Protein AF-A0A351TS78-F1 (afdb_monomer_lite)

Structure (mmCIF, N/CA/C/O backbone):
data_AF-A0A351TS78-F1
#
_entry.id   AF-A0A351TS78-F1
#
loop_
_atom_site.group_PDB
_atom_site.id
_atom_site.type_symbol
_atom_site.label_atom_id
_atom_site.label_alt_id
_atom_site.label_comp_id
_atom_site.label_asym_id
_atom_site.label_entity_id
_atom_site.label_seq_id
_atom_site.pdbx_PDB_ins_code
_atom_site.Cartn_x
_atom_site.Cartn_y
_atom_site.Cartn_z
_atom_site.occupancy
_atom_site.B_iso_or_equiv
_atom_site.auth_seq_id
_atom_site.auth_comp_id
_atom_site.auth_asym_id
_atom_site.auth_atom_id
_atom_site.pdbx_PDB_model_num
ATOM 1 N N . MET A 1 1 ? -9.112 -59.721 106.388 1.00 37.41 1 MET A N 1
ATOM 2 C CA . MET A 1 1 ? -8.120 -59.596 105.298 1.00 37.41 1 MET A CA 1
ATOM 3 C C . MET A 1 1 ? -8.860 -59.337 103.997 1.00 37.41 1 MET A C 1
ATOM 5 O O . MET A 1 1 ? -9.797 -60.065 103.726 1.00 37.41 1 MET A O 1
ATOM 9 N N . HIS A 1 2 ? -8.414 -58.298 103.280 1.00 40.75 2 HIS A N 1
ATOM 10 C CA . HIS A 1 2 ? -8.479 -58.042 101.829 1.00 40.75 2 HIS A CA 1
ATOM 11 C C . HIS A 1 2 ? -9.833 -58.072 101.090 1.00 40.75 2 HIS A C 1
ATOM 13 O O . HIS A 1 2 ? -10.540 -59.063 101.098 1.00 40.75 2 HIS A O 1
ATOM 19 N N . SER A 1 3 ? -10.266 -56.927 100.536 1.00 39.34 3 SER A N 1
ATOM 20 C CA . SER A 1 3 ? -9.845 -56.337 99.234 1.00 39.34 3 SER A CA 1
ATOM 21 C C . SER A 1 3 ? -10.670 -56.961 98.103 1.00 39.34 3 SER A C 1
ATOM 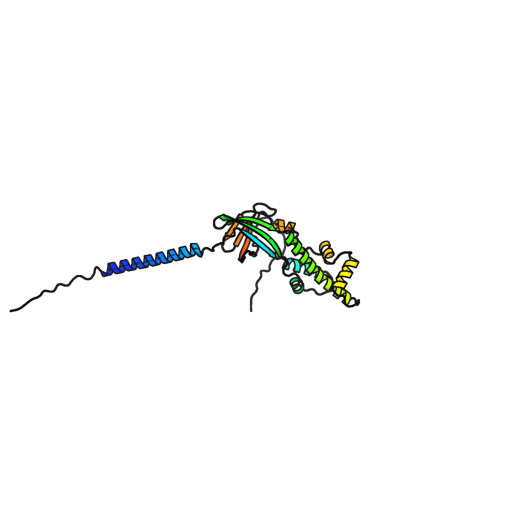23 O O . SER A 1 3 ? -10.715 -58.173 98.006 1.00 39.34 3 SER A O 1
ATOM 25 N N . GLY A 1 4 ? -11.342 -56.260 97.199 1.00 44.44 4 GLY A N 1
ATOM 26 C CA . GLY A 1 4 ? -11.366 -54.854 96.837 1.00 44.44 4 GLY A CA 1
ATOM 27 C C . GLY A 1 4 ? -11.783 -54.754 95.360 1.00 44.44 4 GLY A C 1
ATOM 28 O O . GLY A 1 4 ? -11.605 -55.704 94.606 1.00 44.44 4 GLY A O 1
ATOM 29 N N . LYS A 1 5 ? -12.231 -53.552 94.978 1.00 45.06 5 LYS A N 1
ATOM 30 C CA . LYS A 1 5 ? -12.247 -52.964 93.623 1.00 45.06 5 LYS A CA 1
ATOM 31 C C . LYS A 1 5 ? -13.356 -53.391 92.653 1.00 45.06 5 LYS A C 1
ATOM 33 O O . LYS A 1 5 ? -13.460 -54.529 92.217 1.00 45.06 5 LYS A O 1
ATOM 38 N N . GLY A 1 6 ? -14.134 -52.378 92.270 1.00 47.97 6 GLY A N 1
ATOM 39 C CA . GLY A 1 6 ? -15.016 -52.401 91.114 1.00 47.97 6 GLY A CA 1
ATOM 40 C C . GLY A 1 6 ? -14.282 -52.196 89.790 1.00 47.97 6 GLY A C 1
ATOM 41 O O . GLY A 1 6 ? -13.067 -52.004 89.740 1.00 47.97 6 GLY A O 1
ATOM 42 N N . CYS A 1 7 ? -15.072 -52.189 88.723 1.00 36.09 7 CYS A N 1
ATOM 43 C CA . CYS A 1 7 ? -14.675 -51.762 87.392 1.00 36.09 7 CYS A CA 1
ATOM 44 C C . CYS A 1 7 ? -15.882 -51.083 86.721 1.00 36.09 7 CYS A C 1
ATOM 46 O O . CYS A 1 7 ? -16.952 -51.693 86.673 1.00 36.09 7 CYS A O 1
ATOM 48 N N . PRO A 1 8 ? -15.747 -49.845 86.217 1.00 51.28 8 PRO A N 1
ATOM 49 C CA . PRO A 1 8 ? -16.698 -49.241 85.297 1.00 51.28 8 PRO A CA 1
ATOM 50 C C . PRO A 1 8 ? -16.047 -49.072 83.920 1.00 51.28 8 PRO A C 1
ATOM 52 O O . PRO A 1 8 ? -15.030 -48.396 83.822 1.00 51.28 8 PRO A O 1
ATOM 55 N N . ILE A 1 9 ? -16.639 -49.593 82.844 1.00 45.44 9 ILE A N 1
ATOM 56 C CA . ILE A 1 9 ? -16.383 -49.073 81.490 1.00 45.44 9 ILE A CA 1
ATOM 57 C C . ILE A 1 9 ? -17.661 -49.202 80.661 1.00 45.44 9 ILE A C 1
ATOM 59 O O . ILE A 1 9 ? -18.051 -50.309 80.310 1.00 45.44 9 ILE A O 1
ATOM 63 N N . LEU A 1 10 ? -18.264 -48.070 80.286 1.00 44.38 10 LEU A N 1
ATOM 64 C CA . LEU A 1 10 ? -18.932 -47.918 78.990 1.00 44.38 10 LEU A CA 1
ATOM 65 C C . LEU A 1 10 ? -19.045 -46.425 78.643 1.00 44.38 10 LEU A C 1
ATOM 67 O O . LEU A 1 10 ? -19.705 -45.669 79.352 1.00 44.38 10 LEU A O 1
ATOM 71 N N . GLY A 1 11 ? -18.402 -45.989 77.556 1.00 45.53 11 GLY A N 1
ATOM 72 C CA . GLY A 1 11 ? -18.524 -44.608 77.081 1.00 45.53 11 GLY A CA 1
ATOM 73 C C . GLY A 1 11 ? -17.496 -44.196 76.027 1.00 45.53 11 GLY A C 1
ATOM 74 O O . GLY A 1 11 ? -16.645 -43.361 76.305 1.00 45.53 11 GLY A O 1
ATOM 75 N N . ALA A 1 12 ? -17.571 -44.747 74.810 1.00 45.69 12 ALA A N 1
ATOM 76 C CA . ALA A 1 12 ? -16.770 -44.282 73.670 1.00 45.69 12 ALA A CA 1
ATOM 77 C C . ALA A 1 12 ? -17.480 -44.578 72.331 1.00 45.69 12 ALA A C 1
ATOM 79 O O . ALA A 1 12 ? -17.145 -45.532 71.642 1.00 45.69 12 ALA A O 1
ATOM 80 N N . GLY A 1 13 ? -18.494 -43.782 71.968 1.00 42.41 13 GLY A N 1
ATOM 81 C CA . GLY A 1 13 ? -19.216 -43.943 70.689 1.00 42.41 13 GLY A CA 1
ATOM 82 C C . GLY A 1 13 ? -19.691 -42.638 70.036 1.00 42.41 13 GLY A C 1
ATOM 83 O O . GLY A 1 13 ? -19.646 -42.503 68.819 1.00 42.41 13 GLY A O 1
ATOM 84 N N . GLY A 1 14 ? -20.061 -41.616 70.818 1.00 44.00 14 GLY A N 1
ATOM 85 C CA . GLY A 1 14 ? -20.614 -40.360 70.278 1.00 44.00 14 GLY A CA 1
ATOM 86 C C . GLY A 1 14 ? -19.594 -39.346 69.735 1.00 44.00 14 GLY A C 1
ATOM 87 O O . GLY A 1 14 ? -19.961 -38.419 69.017 1.00 44.00 14 GLY A O 1
ATOM 88 N N . HIS A 1 15 ? -18.305 -39.499 70.052 1.00 48.47 15 HIS A N 1
ATOM 89 C CA . HIS A 1 15 ? -17.278 -38.506 69.705 1.00 48.47 15 HIS A CA 1
ATOM 90 C C . HIS A 1 15 ? -16.730 -38.666 68.270 1.00 48.47 15 HIS A C 1
ATOM 92 O O . HIS A 1 15 ? -16.212 -37.709 67.696 1.00 48.47 15 HIS A O 1
ATOM 98 N N . PHE A 1 16 ? -16.866 -39.855 67.666 1.00 49.84 16 PHE A N 1
ATOM 99 C CA . PHE A 1 16 ? -16.273 -40.177 66.362 1.00 49.84 16 PHE A CA 1
ATOM 100 C C . PHE A 1 16 ? -17.134 -39.679 65.185 1.00 49.84 16 PHE A C 1
ATOM 102 O O . PHE A 1 16 ? -16.628 -38.960 64.330 1.00 49.84 16 PHE A O 1
ATOM 109 N N . MET A 1 17 ? -18.453 -39.927 65.194 1.00 55.38 17 MET A N 1
ATOM 110 C CA . MET A 1 17 ? -19.377 -39.467 64.135 1.00 55.38 17 MET A CA 1
ATOM 111 C C . MET A 1 17 ? -19.419 -37.940 63.986 1.00 55.38 17 MET A C 1
ATOM 113 O O . MET A 1 17 ? -19.416 -37.426 62.870 1.00 55.38 17 MET A O 1
ATOM 117 N N . ARG A 1 18 ? -19.408 -37.192 65.097 1.00 54.62 18 ARG A N 1
ATOM 118 C CA . ARG A 1 18 ? -19.418 -35.719 65.070 1.00 54.62 18 ARG A CA 1
ATOM 119 C C . ARG A 1 18 ? -18.122 -35.143 64.487 1.00 54.62 18 ARG A C 1
ATOM 121 O O . ARG A 1 18 ? -18.160 -34.086 63.864 1.00 54.62 18 ARG A O 1
ATOM 128 N N . LYS A 1 19 ? -16.992 -35.839 64.667 1.00 61.50 19 LYS A N 1
ATOM 129 C CA . LYS A 1 19 ? -15.708 -35.498 64.038 1.00 61.50 19 LYS A CA 1
ATOM 130 C C . LYS A 1 19 ? -15.763 -35.743 62.533 1.00 61.50 19 LYS A C 1
ATOM 132 O O . LYS A 1 19 ? -15.457 -34.825 61.786 1.00 61.50 19 LYS A O 1
ATOM 137 N N . THR A 1 20 ? -16.232 -36.915 62.103 1.00 72.12 20 THR A N 1
ATOM 138 C CA . THR A 1 20 ? -16.312 -37.272 60.679 1.00 72.12 20 THR A CA 1
ATOM 139 C C . THR A 1 20 ? -17.231 -36.332 59.905 1.00 72.12 20 THR A C 1
ATOM 141 O O . THR A 1 20 ? -16.810 -35.779 58.897 1.00 72.12 20 THR A O 1
ATOM 144 N N . VAL A 1 21 ? -18.438 -36.055 60.417 1.00 76.94 21 VAL A N 1
ATOM 145 C CA . VAL A 1 21 ? -19.383 -35.116 59.780 1.00 76.94 21 VAL A CA 1
ATOM 146 C C . VAL A 1 21 ? -18.778 -33.716 59.666 1.00 76.94 21 VAL A C 1
ATOM 148 O O . VAL A 1 21 ? -18.878 -33.076 58.622 1.00 76.94 21 VAL A O 1
ATOM 151 N N . ARG A 1 22 ? -18.095 -33.243 60.715 1.00 75.00 22 ARG A N 1
ATOM 152 C CA . ARG A 1 22 ? -17.456 -31.923 60.709 1.00 75.00 22 ARG A CA 1
ATOM 153 C C . ARG A 1 22 ? -16.309 -31.858 59.698 1.00 75.00 22 ARG A C 1
ATOM 155 O O . ARG A 1 22 ? -16.201 -30.867 58.987 1.00 75.00 22 ARG A O 1
ATOM 162 N N . THR A 1 23 ? -15.501 -32.911 59.589 1.00 80.50 23 THR A N 1
ATOM 163 C CA . THR A 1 23 ? -14.435 -33.022 58.584 1.00 80.50 23 THR A CA 1
ATOM 164 C C . THR A 1 23 ? -14.997 -33.032 57.163 1.00 80.50 23 THR A C 1
ATOM 166 O O . THR A 1 23 ? -14.493 -32.303 56.316 1.00 80.50 23 THR A O 1
ATOM 169 N N . THR A 1 24 ? -16.075 -33.776 56.904 1.00 84.31 24 THR A N 1
ATOM 170 C CA . THR A 1 24 ? -16.740 -33.790 55.592 1.00 84.31 24 THR A CA 1
ATOM 171 C C . THR A 1 24 ? -17.280 -32.410 55.209 1.00 84.31 24 THR A C 1
ATOM 173 O O . THR A 1 24 ? -17.085 -31.976 54.078 1.00 84.31 24 THR A O 1
ATOM 176 N N . ILE A 1 25 ? -17.891 -31.684 56.153 1.00 86.56 25 ILE A N 1
ATOM 177 C CA . ILE A 1 25 ? -18.366 -30.308 55.928 1.00 86.56 25 ILE A CA 1
ATOM 178 C C . ILE A 1 25 ? -17.198 -29.370 55.598 1.00 86.56 25 ILE A C 1
ATOM 180 O O . ILE A 1 25 ? -17.297 -28.584 54.660 1.00 86.56 25 ILE A O 1
ATOM 184 N N . PHE A 1 26 ? -16.078 -29.468 56.322 1.00 83.44 26 PHE A N 1
ATOM 185 C CA . PHE A 1 26 ? -14.891 -28.656 56.038 1.00 83.44 26 PHE A CA 1
ATOM 186 C C . PHE A 1 26 ? -14.297 -28.942 54.654 1.00 83.44 26 PHE A C 1
ATOM 188 O O . PHE A 1 26 ? -13.906 -28.003 53.969 1.00 83.44 26 PHE A O 1
ATOM 195 N N . ILE A 1 27 ? -14.270 -30.205 54.222 1.00 88.06 27 ILE A N 1
ATOM 196 C CA . ILE A 1 27 ? -13.789 -30.591 52.887 1.00 88.06 27 ILE A CA 1
ATOM 197 C C . ILE A 1 27 ? -14.705 -30.030 51.792 1.00 88.06 27 ILE A C 1
ATOM 199 O O . ILE A 1 27 ? -14.214 -29.455 50.825 1.00 88.06 27 ILE A O 1
ATOM 203 N N . LEU A 1 28 ? -16.028 -30.142 51.956 1.00 89.00 28 LEU A N 1
ATOM 204 C CA . LEU A 1 28 ? -17.001 -29.582 51.011 1.00 89.00 28 LEU A CA 1
ATOM 205 C C . LEU A 1 28 ? -16.913 -28.052 50.933 1.00 89.00 28 LEU A C 1
ATOM 207 O O . LEU A 1 28 ? -16.970 -27.494 49.839 1.00 89.00 28 LEU A O 1
ATOM 211 N N . LEU A 1 29 ? -16.721 -27.370 52.066 1.00 90.56 29 LEU A N 1
ATOM 212 C CA . LEU A 1 29 ? -16.483 -25.923 52.101 1.00 90.56 29 LEU A CA 1
ATOM 213 C C . LEU A 1 29 ? -15.193 -25.544 51.370 1.00 90.56 29 LEU A C 1
ATOM 215 O O . LEU A 1 29 ? -15.193 -24.594 50.600 1.00 90.56 29 LEU A O 1
ATOM 219 N N . PHE A 1 30 ? -14.110 -26.301 51.554 1.00 89.44 30 PHE A N 1
ATOM 220 C CA . PHE A 1 30 ? -12.850 -26.041 50.853 1.00 89.44 30 PHE A CA 1
ATOM 221 C C . PHE A 1 30 ? -12.955 -26.282 49.345 1.00 89.44 30 PHE A C 1
ATOM 223 O O . PHE A 1 30 ? -12.416 -25.505 48.566 1.00 89.44 30 PHE A O 1
ATOM 230 N N . LEU A 1 31 ? -13.668 -27.332 48.928 1.00 90.81 31 LEU A N 1
ATOM 231 C CA . LEU A 1 31 ? -13.916 -27.634 47.516 1.00 90.81 31 LEU A CA 1
ATOM 232 C C . LEU A 1 31 ? -14.783 -26.565 46.854 1.00 90.81 31 LEU A C 1
ATOM 234 O O . LEU A 1 31 ? -14.428 -26.067 45.793 1.00 90.81 31 LEU A O 1
ATOM 238 N N . THR A 1 32 ? -15.895 -26.185 47.484 1.00 90.38 32 THR A N 1
ATOM 239 C CA . THR A 1 32 ? -16.774 -25.127 46.961 1.00 90.38 32 THR A CA 1
ATOM 240 C C . THR A 1 32 ? -16.068 -23.779 46.924 1.00 90.38 32 THR A C 1
ATOM 242 O O . THR A 1 32 ? -16.202 -23.062 45.934 1.00 90.38 32 THR A O 1
ATOM 245 N N . LEU A 1 33 ? -15.261 -23.461 47.940 1.00 92.88 33 LEU A N 1
ATOM 246 C CA . LEU A 1 33 ? -14.424 -22.268 47.946 1.00 92.88 33 LEU A CA 1
ATOM 247 C C . LEU A 1 33 ? -13.380 -22.327 46.829 1.00 92.88 33 LEU A C 1
ATOM 249 O O . LEU A 1 33 ? -13.279 -21.380 46.067 1.00 92.88 33 LEU A O 1
ATOM 253 N N . GLY A 1 34 ? -12.677 -23.449 46.663 1.00 92.38 34 GLY A N 1
ATOM 254 C CA . GLY A 1 34 ? -11.688 -23.635 45.600 1.00 92.38 34 GLY A CA 1
ATOM 255 C C . GLY A 1 34 ? -12.287 -23.505 44.200 1.00 92.38 34 GLY A C 1
ATOM 256 O O . GLY A 1 34 ? -11.730 -22.798 43.367 1.00 92.38 34 GLY A O 1
ATOM 257 N N . VAL A 1 35 ? -13.453 -24.112 43.953 1.00 91.94 35 VAL A N 1
ATOM 258 C CA . VAL A 1 35 ? -14.179 -23.979 42.680 1.00 91.94 35 VAL A CA 1
ATOM 259 C C . VAL A 1 35 ? -14.672 -22.547 42.476 1.00 91.94 35 VAL A C 1
ATOM 261 O O . VAL A 1 35 ? -14.530 -22.018 41.381 1.00 91.94 35 VAL A O 1
ATOM 264 N N . SER A 1 36 ? -15.188 -21.886 43.515 1.00 89.88 36 SER A N 1
ATOM 265 C CA . SER A 1 36 ? -15.634 -20.488 43.426 1.00 89.88 36 SER A CA 1
ATOM 266 C C . SER A 1 36 ? -14.467 -19.540 43.169 1.00 89.88 36 SER A C 1
ATOM 268 O O . SER A 1 36 ? -14.590 -18.628 42.364 1.00 89.88 36 SER A O 1
ATOM 270 N N . THR A 1 37 ? -13.318 -19.764 43.810 1.00 89.06 37 THR A N 1
ATOM 271 C CA . THR A 1 37 ? -12.092 -18.991 43.594 1.00 89.06 37 THR A CA 1
ATOM 272 C C . THR A 1 37 ? -11.509 -19.252 42.211 1.00 89.06 37 THR A C 1
ATOM 274 O O . THR A 1 37 ? -11.099 -18.301 41.561 1.00 89.06 37 THR A O 1
ATOM 277 N N . ALA A 1 38 ? -11.512 -20.495 41.722 1.00 85.62 38 ALA A N 1
ATOM 278 C CA . ALA A 1 38 ? -11.085 -20.815 40.361 1.00 85.62 38 ALA A CA 1
ATOM 279 C C . ALA A 1 38 ? -12.023 -20.198 39.314 1.00 85.62 38 ALA A C 1
ATOM 281 O O . ALA A 1 38 ? -11.549 -19.645 38.330 1.00 85.62 38 ALA A O 1
ATOM 282 N N . LEU A 1 39 ? -13.338 -20.228 39.550 1.00 82.69 39 LEU A N 1
ATO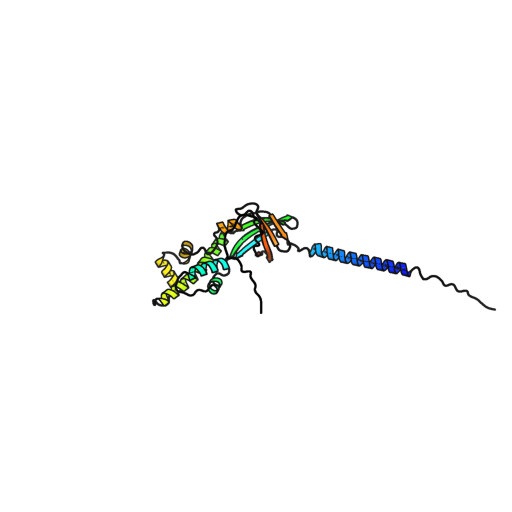M 283 C CA . LEU A 1 39 ? -14.333 -19.588 38.692 1.00 82.69 39 LEU A CA 1
ATOM 284 C C . LEU A 1 39 ? -14.197 -18.063 38.718 1.00 82.69 39 LEU A C 1
ATOM 286 O O . LEU A 1 39 ? -14.244 -17.438 37.670 1.00 82.69 39 LEU A O 1
ATOM 290 N N . LEU A 1 40 ? -13.989 -17.457 39.888 1.00 80.50 40 LEU A N 1
ATOM 291 C CA . LEU A 1 40 ? -13.740 -16.021 40.021 1.00 80.50 40 LEU A CA 1
ATOM 292 C C . LEU A 1 40 ? -12.429 -15.621 39.355 1.00 80.50 40 LEU A C 1
ATOM 294 O O . LEU A 1 40 ? -12.408 -14.622 38.655 1.00 80.50 40 LEU A O 1
ATOM 298 N N . ALA A 1 41 ? -11.360 -16.400 39.528 1.00 78.94 41 ALA A N 1
ATOM 299 C CA . ALA A 1 41 ? -10.093 -16.166 38.850 1.00 78.94 41 ALA A CA 1
ATOM 300 C C . ALA A 1 41 ? -10.251 -16.316 37.334 1.00 78.94 41 ALA A C 1
ATOM 302 O O . ALA A 1 41 ? -9.761 -15.480 36.591 1.00 78.94 41 ALA A O 1
ATOM 303 N N . TYR A 1 42 ? -10.999 -17.314 36.867 1.00 71.56 42 TYR A N 1
ATOM 304 C CA . TYR A 1 42 ? -11.330 -17.454 35.455 1.00 71.56 42 TYR A CA 1
ATOM 305 C C . TYR A 1 42 ? -12.196 -16.291 34.953 1.00 71.56 42 TYR A C 1
ATOM 307 O O . TYR A 1 42 ? -11.934 -15.782 33.884 1.00 71.56 42 TYR A O 1
ATOM 315 N N . LEU A 1 43 ? -13.167 -15.782 35.708 1.00 70.50 43 LEU A N 1
ATOM 316 C CA . LEU A 1 43 ? -13.989 -14.641 35.279 1.00 70.50 43 LEU A CA 1
ATOM 317 C C . LEU A 1 43 ? -13.266 -13.286 35.372 1.00 70.50 43 LEU A C 1
ATOM 319 O O . LEU A 1 43 ? -13.601 -12.377 34.617 1.00 70.50 43 LEU A O 1
ATOM 323 N N . HIS A 1 44 ? -12.315 -13.136 36.298 1.00 66.12 44 HIS A N 1
ATOM 324 C CA . HIS A 1 44 ? -11.542 -11.904 36.488 1.00 66.12 44 HIS A CA 1
ATOM 325 C C . HIS A 1 44 ? -10.261 -11.845 35.654 1.00 66.12 44 HIS A C 1
ATOM 327 O O . HIS A 1 44 ? -9.854 -10.749 35.296 1.00 66.12 44 HIS A O 1
ATOM 333 N N . PHE A 1 45 ? -9.626 -12.986 35.378 1.00 58.62 45 PHE A N 1
ATOM 334 C CA . PHE A 1 45 ? -8.363 -13.069 34.634 1.00 58.62 45 PHE A CA 1
ATOM 335 C C . PHE A 1 45 ? -8.468 -13.867 33.325 1.00 58.62 45 PHE A C 1
ATOM 337 O O . PHE A 1 45 ? -7.594 -13.740 32.477 1.00 58.62 45 PHE A O 1
ATOM 344 N N . GLY A 1 46 ? -9.473 -14.736 33.174 1.00 46.22 46 GLY A N 1
ATOM 345 C CA . GLY A 1 46 ? -9.621 -15.664 32.041 1.00 46.22 46 GLY A CA 1
ATOM 346 C C . GLY A 1 46 ? -10.780 -15.359 31.083 1.00 46.22 46 GLY A C 1
ATOM 347 O O . GLY A 1 46 ? -10.761 -15.852 29.958 1.00 46.22 46 GLY A O 1
ATOM 348 N N . ALA A 1 47 ? -11.755 -14.528 31.472 1.00 47.66 47 ALA A N 1
ATOM 349 C CA . ALA A 1 47 ? -12.499 -13.736 30.508 1.00 47.66 47 ALA A CA 1
ATOM 350 C C . ALA A 1 47 ? -11.424 -12.864 29.887 1.00 47.66 47 ALA A C 1
ATOM 352 O O . ALA A 1 47 ? -10.853 -12.054 30.618 1.00 47.66 47 ALA A O 1
ATOM 353 N N . ALA A 1 48 ? -11.067 -13.162 28.632 1.00 44.38 48 ALA A N 1
ATOM 354 C CA . ALA A 1 48 ? -10.022 -12.468 27.904 1.00 44.38 48 ALA A CA 1
ATOM 355 C C . ALA A 1 48 ? -10.120 -10.999 28.286 1.00 44.38 48 ALA A C 1
ATOM 357 O O . ALA A 1 48 ? -11.188 -10.401 28.127 1.00 44.38 48 ALA A O 1
ATOM 358 N N . ASP A 1 49 ? -9.066 -10.489 28.922 1.00 49.59 49 ASP A N 1
ATOM 359 C CA . ASP A 1 49 ? -8.892 -9.065 29.113 1.00 49.59 49 ASP A CA 1
ATOM 360 C C . ASP A 1 49 ? -8.902 -8.538 27.682 1.00 49.59 49 ASP A C 1
ATOM 362 O O . ASP A 1 49 ? -7.913 -8.659 26.958 1.00 49.59 49 ASP A O 1
ATOM 366 N N . SER A 1 50 ? -10.091 -8.172 27.195 1.00 54.19 50 SER A N 1
ATOM 367 C CA . SER A 1 50 ? -10.306 -7.541 25.908 1.00 54.19 50 SER A CA 1
ATOM 368 C C . SER A 1 50 ? -9.639 -6.201 26.111 1.00 54.19 50 SER A C 1
ATOM 370 O O . SER A 1 50 ? -10.269 -5.271 26.621 1.00 54.19 50 SER A O 1
ATOM 372 N N . GLY A 1 51 ? -8.313 -6.219 25.941 1.00 60.28 51 GLY A N 1
ATOM 373 C CA . GLY A 1 51 ? -7.412 -5.214 26.472 1.00 60.28 51 GLY A CA 1
ATOM 374 C C . GLY A 1 51 ? -7.955 -3.858 26.093 1.00 60.28 51 GLY A C 1
ATOM 375 O O . GLY A 1 51 ? -8.452 -3.703 24.980 1.00 60.28 51 GLY A O 1
ATOM 376 N N . ASN A 1 52 ? -7.947 -2.925 27.043 1.00 73.44 52 ASN A N 1
ATOM 377 C CA . ASN A 1 52 ? -8.484 -1.592 26.830 1.00 73.44 52 ASN A CA 1
ATOM 378 C C . ASN A 1 52 ? -7.927 -1.019 25.516 1.00 73.44 52 ASN A C 1
ATOM 380 O O . ASN A 1 52 ? -6.763 -0.630 25.465 1.00 73.44 52 ASN A O 1
ATOM 384 N N . LEU A 1 53 ? -8.760 -0.992 24.470 1.00 81.19 53 LEU A N 1
ATOM 385 C CA . LEU A 1 53 ? -8.385 -0.475 23.157 1.00 81.19 53 LEU A CA 1
ATOM 386 C C . LEU A 1 53 ? -8.341 1.052 23.151 1.00 81.19 53 LEU A C 1
ATOM 388 O O . LEU A 1 53 ? -7.975 1.627 22.136 1.00 81.19 53 LEU A O 1
ATOM 392 N N . SER A 1 54 ? -8.708 1.721 24.251 1.00 86.56 54 SER A N 1
ATOM 393 C CA . SER A 1 54 ? -8.705 3.181 24.301 1.00 86.56 54 SER A CA 1
ATOM 394 C C . SER A 1 54 ? -7.323 3.739 23.994 1.00 86.56 54 SER A C 1
ATOM 396 O O . SER A 1 54 ? -6.338 3.353 24.623 1.00 86.56 54 SER A O 1
ATOM 398 N N . GLY A 1 55 ? -7.275 4.695 23.078 1.00 88.00 55 GLY A N 1
ATOM 399 C CA . GLY A 1 55 ? -6.031 5.292 22.619 1.00 88.00 55 GLY A CA 1
ATOM 400 C C . GLY A 1 55 ? -6.028 5.531 21.119 1.00 88.00 55 GLY A C 1
ATOM 401 O O . GLY A 1 55 ? -7.029 5.318 20.432 1.00 88.00 55 GLY A O 1
ATOM 402 N N . GLU A 1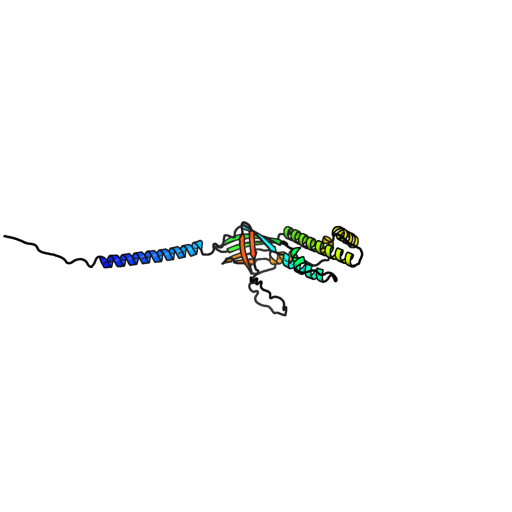 56 ? -4.882 6.003 20.647 1.00 90.69 56 GLU A N 1
ATOM 403 C CA . GLU A 1 56 ? -4.569 6.181 19.234 1.00 90.69 56 GLU A CA 1
ATOM 404 C C . GLU A 1 56 ? -3.735 4.992 18.761 1.00 90.69 56 GLU A C 1
ATOM 406 O O . GLU A 1 56 ? -2.826 4.544 19.462 1.00 90.69 56 GLU A O 1
ATOM 411 N N . TRP A 1 57 ? -4.061 4.492 17.578 1.00 89.31 57 TRP A N 1
ATOM 412 C CA . TRP A 1 57 ? -3.438 3.339 16.956 1.00 89.31 57 TRP A CA 1
ATOM 413 C C . TRP A 1 57 ? -3.219 3.611 15.480 1.00 89.31 57 TRP A C 1
ATOM 415 O O . TRP A 1 57 ? -4.022 4.284 14.832 1.00 89.31 57 TRP A O 1
ATOM 425 N N . THR A 1 58 ? -2.181 2.993 14.939 1.00 88.25 58 THR A N 1
ATOM 426 C CA . THR A 1 58 ? -1.963 2.922 13.500 1.00 88.25 58 THR A CA 1
ATOM 427 C C . THR A 1 58 ? -2.187 1.483 13.058 1.00 88.25 58 THR A C 1
ATOM 429 O O . THR A 1 58 ? -1.629 0.551 13.640 1.00 88.25 58 THR A O 1
ATOM 432 N N . ALA A 1 59 ? -3.028 1.309 12.043 1.00 87.44 59 ALA A N 1
ATOM 433 C CA . ALA A 1 59 ? -3.182 0.060 11.314 1.00 87.44 59 ALA A CA 1
ATOM 434 C C . ALA A 1 59 ? -2.596 0.215 9.907 1.00 87.44 59 ALA A C 1
ATOM 436 O O . ALA A 1 59 ? -2.624 1.301 9.328 1.00 87.44 59 ALA A O 1
ATOM 437 N N . GLU A 1 60 ? -2.084 -0.877 9.350 1.00 89.44 60 GLU A N 1
ATOM 438 C CA . GLU A 1 60 ? -1.519 -0.913 8.002 1.00 89.44 60 GLU A CA 1
ATOM 439 C C . GLU A 1 60 ? -2.415 -1.741 7.079 1.00 89.44 60 GLU A C 1
ATOM 441 O O . GLU A 1 60 ? -2.756 -2.887 7.377 1.00 89.44 60 GLU A O 1
ATOM 446 N N . LEU A 1 61 ? -2.795 -1.151 5.948 1.00 89.44 61 LEU A N 1
ATOM 447 C CA . LEU A 1 61 ? -3.461 -1.833 4.848 1.00 89.44 61 LEU A CA 1
ATOM 448 C C . LEU A 1 61 ? -2.395 -2.299 3.859 1.00 89.44 61 LEU A C 1
ATOM 450 O O . LEU A 1 61 ? -1.768 -1.469 3.203 1.00 89.44 61 LEU A O 1
ATOM 454 N N . ASP A 1 62 ? -2.204 -3.611 3.743 1.00 90.88 62 ASP A N 1
ATOM 455 C CA . ASP A 1 62 ? -1.239 -4.199 2.810 1.00 90.88 62 ASP A CA 1
ATOM 456 C C . ASP A 1 62 ? -1.749 -4.113 1.363 1.00 90.88 62 ASP A C 1
ATOM 458 O O . ASP A 1 62 ? -2.761 -4.719 1.004 1.00 90.88 62 ASP A O 1
ATOM 462 N N . MET A 1 63 ? -1.040 -3.348 0.535 1.00 93.56 63 MET A N 1
ATOM 463 C CA . MET A 1 63 ? -1.313 -3.140 -0.889 1.00 93.56 63 MET A CA 1
ATOM 464 C C . MET A 1 63 ? -0.431 -4.019 -1.793 1.00 93.56 63 MET A C 1
ATOM 466 O O . MET A 1 63 ? -0.597 -3.991 -3.014 1.00 93.56 63 MET A O 1
ATOM 470 N N . THR A 1 64 ? 0.492 -4.799 -1.219 1.00 93.56 64 THR A N 1
ATOM 471 C CA . THR A 1 64 ? 1.524 -5.568 -1.934 1.00 93.56 64 THR A CA 1
ATOM 472 C C . THR A 1 64 ? 0.921 -6.517 -2.966 1.00 93.56 64 THR A C 1
ATOM 474 O O . THR A 1 64 ? 1.258 -6.437 -4.146 1.00 93.56 64 THR A O 1
ATOM 477 N N . GLU A 1 65 ? 0.008 -7.401 -2.546 1.00 91.81 65 GLU A N 1
ATOM 478 C CA . GLU A 1 65 ? -0.575 -8.422 -3.429 1.00 91.81 65 GLU A CA 1
ATOM 479 C C . GLU A 1 65 ? -1.350 -7.777 -4.583 1.00 91.81 65 GLU A C 1
ATOM 481 O O . GLU A 1 65 ? -1.161 -8.136 -5.746 1.00 91.81 65 GLU A O 1
ATOM 486 N N . GLN A 1 66 ? -2.190 -6.783 -4.282 1.00 93.19 66 GLN A N 1
ATOM 487 C CA . GLN A 1 66 ? -2.988 -6.111 -5.303 1.00 93.19 66 GLN A CA 1
ATOM 488 C C . GLN A 1 66 ? -2.106 -5.389 -6.329 1.00 93.19 66 GLN A C 1
ATOM 490 O O . GLN A 1 66 ? -2.332 -5.537 -7.536 1.00 93.19 66 GLN A O 1
ATOM 495 N N . ALA A 1 67 ? -1.109 -4.631 -5.865 1.00 95.56 67 ALA A N 1
ATOM 496 C CA . ALA A 1 67 ? -0.186 -3.923 -6.742 1.00 95.56 67 ALA A CA 1
ATOM 497 C C . ALA A 1 67 ? 0.602 -4.906 -7.613 1.00 95.56 67 ALA A C 1
ATOM 499 O O . ALA A 1 67 ? 0.635 -4.741 -8.835 1.00 95.56 67 ALA A O 1
ATOM 500 N N . ALA A 1 68 ? 1.141 -5.973 -7.014 1.00 95.00 68 ALA A N 1
ATOM 501 C CA . ALA A 1 68 ? 1.914 -6.992 -7.715 1.00 95.00 68 ALA A CA 1
ATOM 502 C C . ALA A 1 68 ? 1.092 -7.724 -8.779 1.00 95.00 68 ALA A C 1
ATOM 504 O O . ALA A 1 68 ? 1.534 -7.849 -9.920 1.00 95.00 68 ALA A O 1
ATOM 505 N N . VAL A 1 69 ? -0.127 -8.164 -8.451 1.00 94.19 69 VAL A N 1
ATOM 506 C CA . VAL A 1 69 ? -1.017 -8.845 -9.404 1.00 94.19 69 VAL A CA 1
ATOM 507 C C . VAL A 1 69 ? -1.391 -7.916 -10.558 1.00 94.19 69 VAL A C 1
ATOM 509 O O . VAL A 1 69 ? -1.351 -8.328 -11.720 1.00 94.19 69 VAL A O 1
ATOM 512 N N . THR A 1 70 ? -1.722 -6.660 -10.260 1.00 95.06 70 THR A N 1
ATOM 513 C CA . THR A 1 70 ? -2.104 -5.671 -11.275 1.00 95.06 70 THR A CA 1
ATOM 514 C C . THR A 1 70 ? -0.936 -5.354 -12.208 1.00 95.06 70 THR A C 1
ATOM 516 O O . THR A 1 70 ? -1.092 -5.379 -13.432 1.00 95.06 70 THR A O 1
ATOM 519 N N . ALA A 1 71 ? 0.248 -5.119 -11.642 1.00 94.38 71 ALA A N 1
ATOM 520 C CA . ALA A 1 71 ? 1.482 -4.915 -12.386 1.00 94.38 71 ALA A CA 1
ATOM 521 C C . ALA A 1 71 ? 1.825 -6.124 -13.256 1.00 94.38 71 ALA A C 1
ATOM 523 O O . ALA A 1 71 ? 2.084 -5.964 -14.443 1.00 94.38 71 ALA A O 1
ATOM 524 N N . PHE A 1 72 ? 1.767 -7.333 -12.697 1.00 93.00 72 PHE A N 1
ATOM 525 C CA . PHE A 1 72 ? 2.051 -8.572 -13.414 1.00 93.00 72 PHE A CA 1
ATOM 526 C C . PHE A 1 72 ? 1.132 -8.749 -14.625 1.00 93.00 72 PHE A C 1
ATOM 528 O O . PHE A 1 72 ? 1.607 -9.050 -15.721 1.00 93.00 72 PHE A O 1
ATOM 535 N N . ILE A 1 73 ? -0.178 -8.543 -14.449 1.00 91.12 73 ILE A N 1
ATOM 536 C CA . ILE A 1 73 ? -1.151 -8.632 -15.545 1.00 91.12 73 ILE A CA 1
ATOM 537 C C . ILE A 1 73 ? -0.801 -7.623 -16.640 1.00 91.12 73 ILE A C 1
ATOM 539 O O . ILE A 1 73 ? -0.725 -8.000 -17.807 1.00 91.12 73 ILE A O 1
ATOM 543 N N . TRP A 1 74 ? -0.539 -6.371 -16.260 1.00 91.88 74 TRP A N 1
ATOM 544 C CA . TRP A 1 74 ? -0.225 -5.307 -17.208 1.00 91.88 74 TRP A CA 1
ATOM 545 C C . TRP A 1 74 ? 1.100 -5.539 -17.949 1.00 91.88 74 TRP A C 1
ATOM 547 O O . TRP A 1 74 ? 1.153 -5.408 -19.168 1.00 91.88 74 TRP A O 1
ATOM 557 N N . LEU A 1 75 ? 2.160 -5.941 -17.240 1.00 89.94 75 LEU A N 1
ATOM 558 C CA . LEU A 1 75 ? 3.471 -6.234 -17.827 1.00 89.94 75 LEU A CA 1
ATOM 559 C C . LEU A 1 75 ? 3.418 -7.448 -18.759 1.00 89.94 75 LEU A C 1
ATOM 561 O O . LEU A 1 75 ? 4.067 -7.444 -19.800 1.00 89.94 75 LEU A O 1
ATOM 565 N N . ARG A 1 76 ? 2.630 -8.476 -18.424 1.00 86.12 76 ARG A N 1
ATOM 566 C CA . ARG A 1 76 ? 2.461 -9.666 -19.271 1.00 86.12 76 ARG A CA 1
ATOM 567 C C . ARG A 1 76 ? 1.805 -9.338 -20.613 1.00 86.12 76 ARG A C 1
ATOM 569 O O . ARG A 1 76 ? 2.122 -9.985 -21.610 1.00 86.12 76 ARG A O 1
ATOM 576 N N . ASP A 1 77 ? 0.907 -8.358 -20.641 1.00 82.19 77 ASP A N 1
ATOM 577 C CA . ASP A 1 77 ? 0.256 -7.914 -21.876 1.00 82.19 77 ASP A CA 1
ATOM 578 C C . ASP A 1 77 ? 1.230 -7.159 -22.804 1.00 82.19 77 ASP A C 1
ATOM 580 O O . ASP A 1 77 ? 0.986 -7.043 -24.008 1.00 82.19 77 ASP A O 1
ATOM 584 N N . ILE A 1 78 ? 2.377 -6.702 -22.287 1.00 76.38 78 ILE A N 1
ATOM 585 C CA . ILE A 1 78 ? 3.470 -6.158 -23.095 1.00 76.38 78 ILE A CA 1
ATOM 586 C C . ILE A 1 78 ? 4.194 -7.332 -23.771 1.00 76.38 78 ILE A C 1
ATOM 588 O O . ILE A 1 78 ? 5.144 -7.910 -23.246 1.00 76.38 78 ILE A O 1
ATOM 592 N N . GLU A 1 79 ? 3.713 -7.699 -24.963 1.00 55.75 79 GLU A N 1
ATOM 593 C CA . GLU A 1 79 ? 4.211 -8.834 -25.744 1.00 55.75 79 GLU A CA 1
ATOM 594 C C . GLU A 1 79 ? 5.752 -8.833 -25.860 1.00 55.75 79 GLU A C 1
ATOM 596 O O . GLU A 1 79 ? 6.334 -7.868 -26.376 1.00 55.75 79 GLU A O 1
ATOM 601 N N . ALA A 1 80 ? 6.367 -9.955 -25.439 1.00 60.16 80 ALA A N 1
ATOM 602 C CA . ALA A 1 80 ? 7.695 -10.490 -25.809 1.00 60.16 80 ALA A CA 1
ATOM 603 C C . ALA A 1 80 ? 8.699 -10.792 -24.671 1.00 60.16 80 ALA A C 1
ATOM 605 O O . ALA A 1 80 ? 9.773 -11.304 -24.987 1.00 60.16 80 ALA A O 1
ATOM 606 N N . VAL A 1 81 ? 8.381 -10.575 -23.387 1.00 62.91 81 VAL A N 1
ATOM 607 C CA . VAL A 1 81 ? 9.284 -10.946 -22.271 1.00 62.91 81 VAL A CA 1
ATOM 608 C C . VAL A 1 81 ? 8.551 -11.766 -21.208 1.00 62.91 81 VAL A C 1
ATOM 610 O O . VAL A 1 81 ? 7.411 -11.474 -20.856 1.00 62.91 81 VAL A O 1
ATOM 613 N N . SER A 1 82 ? 9.189 -12.832 -20.716 1.00 75.75 82 SER A N 1
ATOM 614 C CA . SER A 1 82 ? 8.650 -13.652 -19.630 1.00 75.75 82 SER A CA 1
ATOM 615 C C . SER A 1 82 ? 8.818 -12.925 -18.300 1.00 75.75 82 SER A C 1
ATOM 617 O O . SER A 1 82 ? 9.936 -12.815 -17.807 1.00 75.75 82 SER A O 1
ATOM 619 N N . VAL A 1 83 ? 7.709 -12.465 -17.732 1.00 84.44 83 VAL A N 1
ATOM 620 C CA . VAL A 1 83 ? 7.616 -11.986 -16.348 1.00 84.44 83 VAL A CA 1
ATOM 621 C C . VAL A 1 83 ? 6.896 -13.055 -15.538 1.00 84.44 83 VAL A C 1
ATOM 623 O O . VAL A 1 83 ? 5.946 -13.668 -16.039 1.00 84.44 83 VAL A O 1
ATOM 626 N N . THR A 1 84 ? 7.326 -13.298 -14.304 1.00 89.25 84 THR A N 1
ATOM 627 C CA . THR A 1 84 ? 6.593 -14.149 -13.361 1.00 89.25 84 THR A CA 1
ATOM 628 C C . THR A 1 84 ? 5.923 -13.319 -12.270 1.00 89.25 84 THR A C 1
ATOM 630 O O . THR A 1 84 ? 6.357 -12.213 -11.937 1.00 89.25 84 THR A O 1
ATOM 633 N N . LEU A 1 85 ? 4.838 -13.857 -11.707 1.00 90.19 85 LEU A N 1
ATOM 634 C CA . LEU A 1 85 ? 4.158 -13.213 -10.586 1.00 90.19 85 LEU A CA 1
ATOM 635 C C . LEU A 1 85 ? 5.082 -13.126 -9.363 1.00 90.19 85 LEU A C 1
ATOM 637 O O . LEU A 1 85 ? 5.147 -12.075 -8.747 1.00 90.19 85 LEU A O 1
ATOM 641 N N . GLU A 1 86 ? 5.849 -14.181 -9.075 1.00 91.25 86 GLU A N 1
ATOM 642 C CA . GLU A 1 86 ? 6.781 -14.233 -7.937 1.00 91.25 86 GLU A CA 1
ATOM 643 C C . GLU A 1 86 ? 7.859 -13.140 -8.016 1.00 91.25 86 GLU A C 1
ATOM 645 O O . GLU A 1 86 ? 8.135 -12.464 -7.026 1.00 91.25 86 GLU A O 1
ATOM 650 N N . GLU A 1 87 ? 8.435 -12.910 -9.200 1.00 88.88 87 GLU A N 1
ATOM 651 C CA . GLU A 1 87 ? 9.384 -11.809 -9.409 1.00 88.88 87 GLU A CA 1
ATOM 652 C C . GLU A 1 87 ? 8.718 -10.452 -9.160 1.00 88.88 87 GLU A C 1
ATOM 654 O O . GLU A 1 87 ? 9.266 -9.629 -8.426 1.00 88.88 87 GLU A O 1
ATOM 659 N N . THR A 1 88 ? 7.510 -10.247 -9.693 1.00 90.44 88 THR A N 1
ATOM 660 C CA . THR A 1 88 ? 6.767 -8.987 -9.528 1.00 90.44 88 THR A CA 1
ATOM 661 C C . THR A 1 88 ? 6.410 -8.739 -8.057 1.00 90.44 88 THR A C 1
ATOM 663 O O . THR A 1 88 ? 6.631 -7.645 -7.539 1.00 90.44 88 THR A O 1
ATOM 666 N N . GLU A 1 89 ? 5.927 -9.766 -7.354 1.00 92.19 89 GLU A N 1
ATOM 667 C CA . GLU A 1 89 ? 5.646 -9.731 -5.915 1.00 92.19 89 GLU A CA 1
ATOM 668 C C . GLU A 1 89 ? 6.899 -9.392 -5.112 1.00 92.19 89 GLU A C 1
ATOM 670 O O . GLU A 1 89 ? 6.834 -8.567 -4.205 1.00 92.19 89 GLU A O 1
ATOM 675 N N . SER A 1 90 ? 8.053 -9.973 -5.461 1.00 92.25 90 SER A N 1
ATOM 676 C CA . SER A 1 90 ? 9.316 -9.707 -4.765 1.00 92.25 90 SER A CA 1
ATOM 677 C C . SER A 1 90 ? 9.755 -8.242 -4.837 1.00 92.25 90 SER A C 1
ATOM 679 O O . SER A 1 90 ? 10.376 -7.749 -3.895 1.00 92.25 90 SER A O 1
ATOM 681 N N . ARG A 1 91 ? 9.404 -7.533 -5.918 1.00 88.50 91 ARG A N 1
ATOM 682 C CA . ARG A 1 91 ? 9.768 -6.121 -6.115 1.00 88.50 91 ARG A CA 1
ATOM 683 C C . ARG A 1 91 ? 8.759 -5.138 -5.542 1.00 88.50 91 ARG A C 1
ATOM 685 O O . ARG A 1 91 ? 9.113 -3.991 -5.302 1.00 88.50 91 ARG A O 1
ATOM 692 N N . MET A 1 92 ? 7.526 -5.576 -5.311 1.00 92.56 92 MET A N 1
ATOM 693 C CA . MET A 1 92 ? 6.440 -4.742 -4.788 1.00 92.56 92 MET A CA 1
ATOM 694 C C . MET A 1 92 ? 6.167 -4.973 -3.297 1.00 92.56 92 MET A C 1
ATOM 696 O O . MET A 1 92 ? 5.097 -4.629 -2.806 1.00 92.56 92 MET A O 1
ATOM 700 N N . GLN A 1 93 ? 7.117 -5.559 -2.566 1.00 92.94 93 GLN A N 1
ATOM 701 C CA . GLN A 1 93 ? 6.957 -5.839 -1.139 1.00 92.94 93 GLN A CA 1
ATOM 702 C C . GLN A 1 93 ? 6.917 -4.569 -0.289 1.00 92.94 93 GLN A C 1
ATOM 704 O O . GLN A 1 93 ? 7.624 -3.597 -0.552 1.00 92.94 93 GLN A O 1
ATOM 709 N N . GLY A 1 94 ? 6.154 -4.631 0.805 1.00 91.38 94 GLY A N 1
ATOM 710 C CA . GLY A 1 94 ? 6.134 -3.579 1.822 1.00 91.38 94 GLY A CA 1
ATOM 711 C C . GLY A 1 94 ? 5.326 -2.350 1.415 1.00 91.38 94 GLY A C 1
ATOM 712 O O . GLY A 1 94 ? 5.535 -1.271 1.965 1.00 91.38 94 GLY A O 1
ATOM 713 N N . LEU A 1 95 ? 4.412 -2.502 0.455 1.00 94.50 95 LEU A N 1
ATOM 714 C CA . LEU A 1 95 ? 3.460 -1.460 0.101 1.00 94.50 95 LEU A CA 1
ATOM 715 C C . LEU A 1 95 ? 2.333 -1.469 1.130 1.00 94.50 95 LEU A C 1
ATOM 717 O O . LEU A 1 95 ? 1.508 -2.379 1.137 1.00 94.50 95 LEU A O 1
ATOM 721 N N . ALA A 1 96 ? 2.309 -0.466 2.003 1.00 92.94 96 ALA A N 1
ATOM 722 C CA . ALA A 1 96 ? 1.299 -0.341 3.042 1.00 92.94 96 ALA A CA 1
ATOM 723 C C . ALA A 1 96 ? 0.771 1.092 3.152 1.00 92.94 96 ALA A C 1
ATOM 725 O O . ALA A 1 96 ? 1.537 2.059 3.132 1.00 92.94 96 ALA A O 1
ATOM 726 N N . VAL A 1 97 ? -0.548 1.217 3.307 1.00 93.44 97 VAL A N 1
ATOM 727 C CA . VAL A 1 97 ? -1.226 2.489 3.587 1.00 93.44 97 VAL A CA 1
ATOM 728 C C . VAL A 1 97 ? -1.659 2.515 5.045 1.00 93.44 97 VAL A C 1
ATOM 730 O O . VAL A 1 97 ? -2.297 1.582 5.528 1.00 93.44 97 VAL A O 1
ATOM 733 N N . GLN A 1 98 ? -1.330 3.592 5.747 1.00 92.31 98 GLN A N 1
ATOM 734 C CA . GLN A 1 98 ? -1.670 3.760 7.152 1.00 92.31 98 GLN A CA 1
ATOM 735 C C . GLN A 1 98 ? -3.099 4.268 7.336 1.00 92.31 98 GLN A C 1
ATOM 737 O O . GLN A 1 98 ? -3.555 5.199 6.665 1.00 92.31 98 GLN A O 1
ATOM 742 N N . VAL A 1 99 ? -3.775 3.665 8.308 1.00 91.62 99 VAL A N 1
ATOM 743 C CA . VAL A 1 99 ? -5.073 4.083 8.828 1.00 91.62 99 VAL A CA 1
ATOM 744 C C . VAL A 1 99 ? -4.894 4.442 10.293 1.00 91.62 99 VAL A C 1
ATOM 746 O O . VAL A 1 99 ? -4.494 3.608 11.106 1.00 91.62 99 VAL A O 1
ATOM 749 N N . GLU A 1 100 ? -5.202 5.686 10.628 1.00 93.12 100 GLU A N 1
ATOM 750 C CA . GLU A 1 100 ? -5.246 6.150 12.007 1.00 93.12 100 GLU A CA 1
ATOM 751 C C . GLU A 1 100 ? -6.576 5.749 12.637 1.00 93.12 100 GLU A C 1
ATOM 753 O O . GLU A 1 100 ? -7.651 5.966 12.073 1.00 93.12 100 GLU A O 1
ATOM 758 N N . LEU A 1 101 ? -6.497 5.160 13.824 1.00 91.94 101 LEU A N 1
ATOM 759 C CA . LEU A 1 101 ? -7.630 4.686 14.598 1.00 91.94 101 LEU A CA 1
ATOM 760 C C . LEU A 1 101 ? -7.576 5.308 15.985 1.00 91.94 101 LEU A C 1
ATOM 762 O O . LEU A 1 101 ? -6.567 5.237 16.676 1.00 91.94 101 LEU A O 1
ATOM 766 N N . SER A 1 102 ? -8.687 5.879 16.423 1.00 92.75 102 SER A N 1
ATOM 767 C CA . SER A 1 102 ? -8.854 6.359 17.790 1.00 92.75 102 SER A CA 1
ATOM 768 C C . SER A 1 102 ? -10.039 5.650 18.415 1.00 92.75 102 SER A C 1
ATOM 770 O O . SER A 1 102 ? -11.125 5.655 17.836 1.00 92.75 102 SER A O 1
ATOM 772 N N . PHE A 1 103 ? -9.840 5.046 19.583 1.00 92.31 103 PHE A N 1
ATOM 773 C CA . PHE A 1 103 ? -10.899 4.388 20.342 1.00 92.31 103 PHE A CA 1
ATOM 774 C C . PHE A 1 103 ? -11.095 5.070 21.693 1.00 92.31 103 PHE A C 1
ATOM 776 O O . PHE A 1 103 ? -10.136 5.414 22.386 1.00 92.31 103 PHE A O 1
ATOM 783 N N . GLU A 1 104 ? -12.352 5.187 22.106 1.00 93.38 104 GLU A N 1
ATOM 784 C CA . GLU A 1 104 ? -12.750 5.640 23.435 1.00 93.38 104 GLU A CA 1
ATOM 785 C C . GLU A 1 104 ? -13.688 4.600 24.046 1.00 93.38 104 GLU A C 1
ATOM 787 O O . GLU A 1 104 ? -14.779 4.344 23.539 1.00 93.38 104 GLU A O 1
ATOM 792 N N . GLN A 1 105 ? -13.260 3.952 25.128 1.00 90.31 105 GLN A N 1
ATOM 793 C CA . GLN A 1 105 ? -14.070 2.942 25.803 1.00 90.31 105 GLN A CA 1
ATOM 794 C C . GLN A 1 105 ? -15.228 3.589 26.578 1.00 90.31 105 GLN A C 1
ATOM 796 O O . GLN A 1 105 ? -15.020 4.316 27.548 1.00 90.31 105 GLN A O 1
ATOM 801 N N . THR A 1 106 ? -16.463 3.262 26.194 1.00 87.94 106 THR A N 1
ATOM 802 C CA . THR A 1 106 ? -17.690 3.719 26.877 1.00 87.94 106 THR A CA 1
ATOM 803 C C . THR A 1 106 ? -18.437 2.579 27.576 1.00 87.94 106 THR A C 1
ATOM 805 O O . THR A 1 106 ? -19.354 2.818 28.363 1.00 87.94 106 THR A O 1
ATOM 808 N N . SER A 1 107 ? -18.028 1.327 27.342 1.00 84.88 107 SER A N 1
ATOM 809 C CA . SER A 1 107 ? -18.580 0.129 27.974 1.00 84.88 107 SER A CA 1
ATOM 810 C C . SER A 1 107 ? -17.490 -0.911 28.261 1.00 84.88 107 SER A C 1
ATOM 812 O O . SER A 1 107 ? -16.340 -0.770 27.859 1.00 84.88 107 SER A O 1
ATOM 814 N N . ARG A 1 108 ? -17.841 -1.997 28.962 1.00 79.12 108 ARG A N 1
ATOM 815 C CA . ARG A 1 108 ? -16.869 -3.027 29.371 1.00 79.12 108 ARG A CA 1
ATOM 816 C C . ARG A 1 108 ? -16.124 -3.669 28.193 1.00 79.12 108 ARG A C 1
ATOM 818 O O . ARG A 1 108 ? -14.973 -4.043 28.362 1.00 79.12 108 ARG A O 1
ATOM 825 N N . GLN A 1 109 ? -16.778 -3.816 27.045 1.00 81.75 109 GLN A N 1
ATOM 826 C CA . GLN A 1 109 ? -16.249 -4.532 25.878 1.00 81.75 109 GLN A CA 1
ATOM 827 C C . GLN A 1 109 ? -16.352 -3.708 24.596 1.00 81.75 109 GLN A C 1
ATOM 829 O O . GLN A 1 109 ? -16.242 -4.256 23.508 1.00 81.75 109 GLN A O 1
ATOM 834 N N . GLY A 1 110 ? -16.567 -2.401 24.701 1.00 88.44 110 GLY A N 1
ATOM 835 C CA . GLY A 1 110 ? -16.822 -1.582 23.531 1.00 88.44 110 GLY A CA 1
ATOM 836 C C . GLY A 1 110 ? -16.807 -0.098 23.828 1.00 88.44 110 GLY A C 1
ATOM 837 O O . GLY A 1 110 ? -16.653 0.341 24.974 1.00 88.44 110 GLY A O 1
ATOM 838 N N . GLY A 1 111 ? -17.006 0.682 22.784 1.00 92.06 111 GLY A N 1
ATOM 839 C CA . GLY A 1 111 ? -16.869 2.119 22.858 1.00 92.06 111 GLY A CA 1
ATOM 840 C C . GLY A 1 111 ? -17.212 2.807 21.556 1.00 92.06 111 GLY A C 1
ATOM 841 O O . GLY A 1 111 ? -17.906 2.250 20.710 1.00 92.06 111 GLY A O 1
ATOM 842 N N . THR A 1 112 ? -16.708 4.020 21.401 1.00 94.06 112 THR A N 1
ATOM 843 C CA . THR A 1 112 ? -16.745 4.761 20.143 1.00 94.06 112 THR A CA 1
ATOM 844 C C . THR A 1 112 ? -15.383 4.709 19.469 1.00 94.06 112 THR A C 1
ATOM 846 O O . THR A 1 112 ? -14.355 4.524 20.123 1.00 94.06 112 THR A O 1
ATOM 849 N N . PHE A 1 113 ? -15.370 4.846 18.147 1.00 93.31 113 PHE A N 1
ATOM 850 C CA . PHE A 1 113 ? -14.139 4.929 17.376 1.00 93.31 113 PHE A CA 1
ATOM 851 C C . PHE A 1 113 ? -14.202 6.017 16.308 1.00 93.31 113 PHE A C 1
ATOM 853 O O . PHE A 1 113 ? -15.280 6.413 15.853 1.00 93.31 113 PHE A O 1
ATOM 860 N N . ARG A 1 114 ? -13.023 6.455 15.875 1.00 93.75 114 ARG A N 1
ATOM 861 C CA . ARG A 1 114 ? -12.794 7.236 14.661 1.00 93.75 114 ARG A CA 1
ATOM 862 C C . ARG A 1 114 ? -11.681 6.575 13.855 1.00 93.75 114 ARG A C 1
ATOM 864 O O . ARG A 1 114 ? -10.742 6.044 14.435 1.00 93.75 114 ARG A O 1
ATOM 871 N N . SER A 1 115 ? -11.819 6.600 12.539 1.00 92.19 115 SER A N 1
ATOM 872 C CA . SER A 1 115 ? -10.908 5.990 11.578 1.00 92.19 115 SER A CA 1
ATOM 873 C C . SER A 1 115 ? -10.666 6.962 10.429 1.00 92.19 115 SER A C 1
ATOM 875 O O . SER A 1 115 ? -11.619 7.598 9.965 1.00 92.19 115 SER A O 1
ATOM 877 N N . SER A 1 116 ? -9.419 7.085 9.984 1.00 93.50 116 SER A N 1
ATOM 878 C CA . SER A 1 116 ? -9.060 7.876 8.804 1.00 93.50 116 SER A CA 1
ATOM 879 C C . SER A 1 116 ? -7.824 7.330 8.102 1.00 93.50 116 SER A C 1
ATOM 881 O O . SER A 1 116 ? -6.804 7.071 8.738 1.00 93.50 116 SER A O 1
ATOM 883 N N . VAL A 1 117 ? -7.899 7.199 6.783 1.00 93.75 117 VAL A N 1
ATOM 884 C CA . VAL A 1 117 ? -6.770 6.906 5.900 1.00 93.75 117 VAL A CA 1
ATOM 885 C C . VAL A 1 117 ? -5.888 8.147 5.812 1.00 93.75 117 VAL A C 1
ATOM 887 O O . VAL A 1 117 ? -6.374 9.232 5.487 1.00 93.75 117 VAL A O 1
ATOM 890 N N . LEU A 1 118 ? -4.588 7.993 6.070 1.00 93.94 118 LEU A N 1
ATOM 891 C CA . LEU A 1 118 ? -3.639 9.103 6.027 1.00 93.94 118 LEU A CA 1
ATOM 892 C C . LEU A 1 118 ? -3.236 9.411 4.567 1.00 93.94 118 LEU A C 1
ATOM 894 O O . LEU A 1 118 ? -2.567 8.576 3.944 1.00 93.94 118 LEU A O 1
ATOM 898 N N . PRO A 1 119 ? -3.584 10.586 3.999 1.00 96.31 119 PRO A N 1
ATOM 899 C CA . PRO A 1 119 ? -3.304 10.898 2.594 1.00 96.31 119 PRO A CA 1
ATOM 900 C C . PRO A 1 119 ? -1.813 10.861 2.249 1.00 96.31 119 PRO A C 1
ATOM 902 O O . PRO A 1 119 ? -1.427 10.405 1.178 1.00 96.31 119 PRO A O 1
ATOM 905 N N . GLU A 1 120 ? -0.957 11.298 3.169 1.00 97.19 120 GLU A N 1
ATOM 906 C CA . GLU A 1 120 ? 0.492 11.307 2.989 1.00 97.19 120 GLU A CA 1
ATOM 907 C C . GLU A 1 120 ? 1.057 9.885 2.905 1.00 97.19 120 GLU A C 1
ATOM 909 O O . GLU A 1 120 ? 1.939 9.619 2.087 1.00 97.19 120 GLU A O 1
ATOM 914 N N . SER A 1 121 ? 0.527 8.960 3.714 1.00 96.00 121 SER A N 1
ATOM 915 C CA . SER A 1 121 ? 0.902 7.545 3.643 1.00 96.00 121 SER A CA 1
ATOM 916 C C . SER A 1 121 ? 0.425 6.913 2.338 1.00 96.00 121 SER A C 1
ATOM 918 O O . SER A 1 121 ? 1.188 6.178 1.711 1.00 96.00 121 SER A O 1
ATOM 920 N N . TYR A 1 122 ? -0.788 7.247 1.890 1.00 97.00 122 TYR A N 1
ATOM 921 C CA . TYR A 1 122 ? -1.293 6.810 0.592 1.00 97.00 122 TYR A CA 1
ATOM 922 C C . TYR A 1 122 ? -0.396 7.284 -0.557 1.00 97.00 122 TYR A C 1
ATOM 924 O O . TYR A 1 122 ? 0.018 6.471 -1.380 1.00 97.00 122 TYR A O 1
ATOM 932 N N . GLU A 1 123 ? -0.045 8.570 -0.604 1.00 97.62 123 GLU A N 1
ATOM 933 C CA . GLU A 1 123 ? 0.806 9.112 -1.668 1.00 97.62 123 GLU A CA 1
ATOM 934 C C . GLU A 1 123 ? 2.215 8.508 -1.652 1.00 97.62 123 GLU A C 1
ATOM 936 O O . GLU A 1 123 ? 2.756 8.194 -2.713 1.00 97.62 123 GLU A O 1
ATOM 941 N N . ALA A 1 124 ? 2.793 8.276 -0.470 1.00 97.19 124 ALA A N 1
ATOM 942 C CA . ALA A 1 124 ? 4.082 7.599 -0.341 1.00 97.19 124 ALA A CA 1
ATOM 943 C C . ALA A 1 124 ? 4.022 6.147 -0.845 1.00 97.19 124 ALA A C 1
ATOM 945 O O . ALA A 1 124 ? 4.882 5.725 -1.619 1.00 97.19 124 ALA A O 1
ATOM 946 N N . CYS A 1 125 ? 2.981 5.400 -0.464 1.00 97.06 125 CYS A N 1
ATOM 947 C CA . CYS A 1 125 ? 2.753 4.036 -0.939 1.00 97.06 125 CYS A CA 1
ATOM 948 C C . CYS A 1 125 ? 2.524 4.007 -2.459 1.00 97.06 125 CYS A C 1
ATOM 950 O O . CYS A 1 125 ? 3.087 3.169 -3.163 1.00 97.06 125 CYS A O 1
ATOM 952 N N . ARG A 1 126 ? 1.758 4.968 -2.990 1.00 97.12 126 ARG A N 1
ATOM 953 C CA . ARG A 1 126 ? 1.493 5.116 -4.426 1.00 97.12 126 ARG A CA 1
ATOM 954 C C . ARG A 1 126 ? 2.784 5.369 -5.185 1.00 97.12 126 ARG A C 1
ATOM 956 O O . ARG A 1 126 ? 3.045 4.702 -6.180 1.00 97.12 126 ARG A O 1
ATOM 963 N N . GLN A 1 127 ? 3.600 6.301 -4.706 1.00 97.25 127 GLN A N 1
ATOM 964 C CA . GLN A 1 127 ? 4.903 6.594 -5.288 1.00 97.25 127 GLN A CA 1
ATOM 965 C C . GLN A 1 127 ? 5.794 5.347 -5.312 1.00 97.25 127 GLN A C 1
ATOM 967 O O . GLN A 1 127 ? 6.286 4.986 -6.379 1.00 97.25 127 GLN A O 1
ATOM 972 N N . ALA A 1 128 ? 5.927 4.647 -4.182 1.00 97.75 128 ALA A N 1
ATOM 973 C CA . ALA A 1 128 ? 6.736 3.434 -4.081 1.00 97.75 128 ALA A CA 1
ATOM 974 C C . ALA A 1 128 ? 6.265 2.327 -5.042 1.00 97.75 128 ALA A C 1
ATOM 976 O O . ALA A 1 128 ? 7.084 1.699 -5.713 1.00 97.75 128 ALA A O 1
ATOM 977 N N . ALA A 1 129 ? 4.950 2.128 -5.177 1.00 97.62 129 ALA A N 1
ATOM 978 C CA . ALA A 1 129 ? 4.386 1.141 -6.098 1.00 97.62 129 ALA A CA 1
ATOM 979 C C . ALA A 1 129 ? 4.767 1.431 -7.562 1.00 97.62 129 ALA A C 1
ATOM 981 O O . ALA A 1 129 ? 5.169 0.530 -8.302 1.00 97.62 129 ALA A O 1
ATOM 982 N N . TYR A 1 130 ? 4.685 2.697 -7.984 1.00 97.69 130 TYR A N 1
ATOM 983 C CA . TYR A 1 130 ? 5.056 3.091 -9.345 1.00 97.69 130 TYR A CA 1
ATOM 984 C C . TYR A 1 130 ? 6.570 3.130 -9.573 1.00 97.69 130 TYR A C 1
ATOM 986 O O . TYR A 1 130 ? 7.009 2.869 -10.691 1.00 97.69 130 TYR A O 1
ATOM 994 N N . GLU A 1 131 ? 7.376 3.412 -8.551 1.00 97.06 131 GLU A N 1
ATOM 995 C CA . GLU A 1 131 ? 8.836 3.285 -8.628 1.00 97.06 131 GLU A CA 1
ATOM 996 C C . GLU A 1 131 ? 9.261 1.829 -8.846 1.00 97.06 131 GLU A C 1
ATOM 998 O O . GLU A 1 131 ? 10.062 1.561 -9.746 1.00 97.06 131 GLU A O 1
ATOM 1003 N N . ALA A 1 132 ? 8.658 0.888 -8.111 1.00 95.62 132 ALA A N 1
ATOM 1004 C CA . ALA A 1 132 ? 8.879 -0.543 -8.305 1.00 95.62 132 ALA A CA 1
ATOM 1005 C C . ALA A 1 132 ? 8.464 -0.998 -9.717 1.00 95.62 132 ALA A C 1
ATOM 1007 O O . ALA A 1 132 ? 9.229 -1.678 -10.406 1.00 95.62 132 ALA A O 1
ATOM 1008 N N . LEU A 1 133 ? 7.292 -0.561 -10.200 1.00 95.06 133 LEU A N 1
ATOM 1009 C CA . LEU A 1 133 ? 6.853 -0.852 -11.570 1.00 95.06 133 LEU A CA 1
ATOM 1010 C C . LEU A 1 133 ? 7.802 -0.255 -12.620 1.00 95.06 133 LEU A C 1
ATOM 1012 O O . LEU A 1 133 ? 8.094 -0.900 -13.626 1.00 95.06 133 LEU A O 1
ATOM 1016 N N . ALA A 1 134 ? 8.283 0.972 -12.409 1.00 94.69 134 ALA A N 1
ATOM 1017 C CA . ALA A 1 134 ? 9.186 1.648 -13.335 1.00 94.69 134 ALA A CA 1
ATOM 1018 C C . ALA A 1 134 ? 10.546 0.952 -13.439 1.00 94.69 134 ALA A C 1
ATOM 1020 O O . ALA A 1 134 ? 11.171 0.970 -14.501 1.00 94.69 134 ALA A O 1
ATOM 1021 N N . GLU A 1 135 ? 11.038 0.360 -12.352 1.00 92.44 135 GLU A N 1
ATOM 1022 C CA . GLU A 1 135 ? 12.249 -0.456 -12.385 1.00 92.44 135 GLU A CA 1
ATOM 1023 C C . GLU A 1 135 ? 12.062 -1.702 -13.259 1.00 92.44 135 GLU A C 1
ATOM 1025 O O . GLU A 1 135 ? 12.875 -1.945 -14.154 1.00 92.44 135 GLU A O 1
ATOM 1030 N N . GLU A 1 136 ? 10.961 -2.434 -13.068 1.00 90.25 136 GLU A N 1
ATOM 1031 C CA . GLU A 1 136 ? 10.646 -3.604 -13.893 1.00 90.25 136 GLU A CA 1
ATOM 1032 C C . GLU A 1 136 ? 10.452 -3.230 -15.359 1.00 90.25 136 GLU A C 1
ATOM 1034 O O . GLU A 1 136 ? 11.059 -3.825 -16.248 1.00 90.25 136 GLU A O 1
ATOM 1039 N N . PHE A 1 137 ? 9.677 -2.182 -15.631 1.00 91.38 137 PHE A N 1
ATOM 1040 C CA . PHE A 1 137 ? 9.444 -1.705 -16.989 1.00 91.38 137 PHE A CA 1
ATOM 1041 C C . PHE A 1 137 ? 10.755 -1.383 -17.720 1.00 91.38 137 PHE A C 1
ATOM 1043 O O . PHE A 1 137 ? 10.938 -1.774 -18.874 1.00 91.38 137 PHE A O 1
ATOM 1050 N N . ARG A 1 138 ? 11.702 -0.715 -17.050 1.00 91.38 138 ARG A N 1
ATOM 1051 C CA . ARG A 1 138 ? 13.012 -0.399 -17.636 1.00 91.38 138 ARG A CA 1
ATOM 1052 C C . ARG A 1 138 ? 13.863 -1.636 -17.879 1.00 91.38 138 ARG A C 1
ATOM 1054 O O . ARG A 1 138 ? 14.535 -1.691 -18.907 1.00 91.38 138 ARG A O 1
ATOM 1061 N N . ALA A 1 139 ? 13.816 -2.627 -16.989 1.00 88.94 139 ALA A N 1
ATOM 1062 C CA . ALA A 1 139 ? 14.497 -3.902 -17.202 1.00 88.94 139 ALA A CA 1
ATOM 1063 C C . ALA A 1 139 ? 13.950 -4.627 -18.446 1.00 88.94 139 ALA A C 1
ATOM 1065 O O . ALA A 1 139 ? 14.723 -5.107 -19.277 1.00 88.94 139 ALA A O 1
ATOM 1066 N N . LEU A 1 140 ? 12.627 -4.627 -18.634 1.00 88.88 140 LEU A N 1
ATOM 1067 C CA . LEU A 1 140 ? 11.994 -5.197 -19.827 1.00 88.88 140 LEU A CA 1
ATOM 1068 C C . LEU A 1 140 ? 12.324 -4.409 -21.099 1.00 88.88 140 LEU A C 1
ATOM 1070 O O . LEU A 1 140 ? 12.561 -5.004 -22.152 1.00 88.88 140 LEU A O 1
ATOM 1074 N N . LEU A 1 141 ? 12.364 -3.076 -21.019 1.00 89.38 141 LEU A N 1
ATOM 1075 C CA . LEU A 1 141 ? 12.753 -2.222 -22.139 1.00 89.38 141 LEU A CA 1
ATOM 1076 C C . LEU A 1 141 ? 14.200 -2.496 -22.568 1.00 89.38 141 LEU A C 1
ATOM 1078 O O . LEU A 1 141 ? 14.454 -2.702 -23.755 1.00 89.38 141 LEU A O 1
ATOM 1082 N N . ALA A 1 142 ? 15.128 -2.544 -21.613 1.00 89.69 142 ALA A N 1
ATOM 1083 C CA . ALA A 1 142 ? 16.526 -2.891 -21.849 1.00 89.69 142 ALA A CA 1
ATOM 1084 C C . ALA A 1 142 ? 16.663 -4.254 -22.539 1.00 89.69 142 ALA A C 1
ATOM 1086 O O . ALA A 1 142 ? 17.309 -4.369 -23.584 1.00 89.69 142 ALA A O 1
ATOM 1087 N N . GLU A 1 143 ? 15.977 -5.270 -22.012 1.00 87.88 143 GLU A N 1
ATOM 1088 C CA . GLU A 1 143 ? 15.978 -6.615 -22.581 1.00 87.88 143 GLU A CA 1
ATOM 1089 C C . GLU A 1 143 ? 15.424 -6.628 -24.012 1.00 87.88 143 GLU A C 1
ATOM 1091 O O . GLU A 1 143 ? 15.990 -7.258 -24.909 1.00 87.88 143 GLU A O 1
ATOM 1096 N N . ARG A 1 144 ? 14.367 -5.856 -24.282 1.00 87.38 144 ARG A N 1
ATOM 1097 C CA . ARG A 1 144 ? 13.798 -5.732 -25.627 1.00 87.38 144 ARG A CA 1
ATOM 1098 C C . ARG A 1 144 ? 14.763 -5.066 -26.604 1.00 87.38 144 ARG A C 1
ATOM 1100 O O . ARG A 1 144 ? 14.893 -5.527 -27.739 1.00 87.38 144 ARG A O 1
ATOM 1107 N N . ILE A 1 145 ? 15.446 -4.001 -26.191 1.00 89.12 145 ILE A N 1
ATOM 1108 C CA . ILE A 1 145 ? 16.447 -3.315 -27.020 1.00 89.12 145 ILE A CA 1
ATOM 1109 C C . ILE A 1 145 ? 17.599 -4.274 -27.353 1.00 89.12 145 ILE A C 1
ATOM 1111 O O . ILE A 1 145 ? 18.026 -4.364 -28.512 1.00 89.12 145 ILE A O 1
ATOM 1115 N N . ARG A 1 146 ? 18.025 -5.070 -26.366 1.00 89.31 146 ARG A N 1
ATOM 1116 C CA . ARG A 1 146 ? 19.023 -6.127 -26.535 1.00 89.31 146 ARG A CA 1
ATOM 1117 C C . ARG A 1 146 ? 18.559 -7.192 -27.530 1.00 89.31 146 ARG A C 1
ATOM 1119 O O . ARG A 1 146 ? 19.305 -7.526 -28.451 1.00 89.31 146 ARG A O 1
ATOM 1126 N N . MET A 1 147 ? 17.328 -7.692 -27.398 1.00 88.25 147 MET A N 1
ATOM 1127 C CA . MET A 1 147 ? 16.728 -8.666 -28.324 1.00 88.25 147 MET A CA 1
ATOM 1128 C C . MET A 1 147 ? 16.578 -8.119 -29.750 1.00 88.25 147 MET A C 1
ATOM 1130 O O . MET A 1 147 ? 16.719 -8.871 -30.713 1.00 88.25 147 MET A O 1
ATOM 1134 N N . ALA A 1 148 ? 16.336 -6.815 -29.898 1.00 89.69 148 ALA A N 1
ATOM 1135 C CA . ALA A 1 148 ? 16.264 -6.136 -31.189 1.00 89.69 148 ALA A CA 1
ATOM 1136 C C . ALA A 1 148 ? 17.645 -5.875 -31.833 1.00 89.69 148 ALA A C 1
ATOM 1138 O O . ALA A 1 148 ? 17.711 -5.419 -32.974 1.00 89.69 148 ALA A O 1
ATOM 1139 N N . GLY A 1 149 ? 18.746 -6.198 -31.143 1.00 90.31 149 GLY A N 1
ATOM 1140 C CA . GLY A 1 149 ? 20.106 -6.121 -31.682 1.00 90.31 149 GLY A CA 1
ATOM 1141 C C . GLY A 1 149 ? 20.778 -4.752 -31.552 1.00 90.31 149 GLY A C 1
ATOM 1142 O O . GLY A 1 149 ? 21.815 -4.533 -32.175 1.00 90.31 149 GLY A O 1
ATOM 1143 N N . TYR A 1 150 ? 20.228 -3.845 -30.741 1.00 87.38 150 TYR A N 1
ATOM 1144 C CA . TYR A 1 150 ? 20.793 -2.507 -30.511 1.00 87.38 150 TYR A CA 1
ATOM 1145 C C . TYR A 1 150 ? 21.856 -2.466 -29.399 1.00 87.38 150 TYR A C 1
ATOM 1147 O O . TYR A 1 150 ? 22.430 -1.410 -29.142 1.00 87.38 150 TYR A O 1
ATOM 1155 N N . GLY A 1 151 ? 22.168 -3.613 -28.791 1.00 87.06 151 GLY A N 1
ATOM 1156 C CA . GLY A 1 151 ? 23.172 -3.738 -27.735 1.00 87.06 151 GLY A CA 1
ATOM 1157 C C . GLY A 1 151 ? 22.572 -3.733 -26.333 1.00 87.06 151 GLY A C 1
ATOM 1158 O O . GLY A 1 151 ? 21.357 -3.804 -26.165 1.00 87.06 151 GLY A O 1
ATOM 1159 N N . ASP A 1 152 ? 23.453 -3.720 -25.339 1.00 87.06 152 ASP A N 1
ATOM 1160 C CA . ASP A 1 152 ? 23.072 -3.687 -23.930 1.00 87.06 152 ASP A CA 1
ATOM 1161 C C . ASP A 1 152 ? 22.706 -2.257 -23.514 1.00 87.06 152 ASP A C 1
ATOM 1163 O O . ASP A 1 152 ? 23.406 -1.304 -23.870 1.00 87.06 152 ASP A O 1
ATOM 1167 N N . VAL A 1 153 ? 21.604 -2.114 -22.786 1.00 89.44 153 VAL A N 1
ATOM 1168 C CA . VAL A 1 153 ? 21.091 -0.835 -22.287 1.00 89.44 153 VAL A CA 1
ATOM 1169 C C . VAL A 1 153 ? 20.868 -0.997 -20.796 1.00 89.44 153 VAL A C 1
ATOM 1171 O O . VAL A 1 153 ? 20.121 -1.870 -20.374 1.00 89.44 153 VAL A O 1
ATOM 1174 N N . ASP A 1 154 ? 21.518 -0.165 -19.990 1.00 89.25 154 ASP A N 1
ATOM 1175 C CA . ASP A 1 154 ? 21.295 -0.177 -18.548 1.00 89.25 154 ASP A CA 1
ATOM 1176 C C . ASP A 1 154 ? 20.015 0.589 -18.159 1.00 89.25 154 ASP A C 1
ATOM 1178 O O . ASP A 1 154 ? 19.376 1.265 -18.971 1.00 89.25 154 ASP A O 1
ATOM 1182 N N . GLY A 1 155 ? 19.630 0.503 -16.884 1.00 85.62 155 GLY A N 1
ATOM 1183 C CA . GLY A 1 155 ? 18.420 1.158 -16.382 1.00 85.62 155 GLY A CA 1
ATOM 1184 C C . GLY A 1 155 ? 18.437 2.691 -16.471 1.00 85.62 155 GLY A C 1
ATOM 1185 O O . GLY A 1 155 ? 17.369 3.302 -16.479 1.00 85.62 155 GLY A O 1
ATOM 1186 N N . ALA A 1 156 ? 19.609 3.329 -16.546 1.00 90.75 156 ALA A N 1
ATOM 1187 C CA . ALA A 1 156 ? 19.718 4.782 -16.685 1.00 90.75 156 ALA A CA 1
ATOM 1188 C C . ALA A 1 156 ? 19.539 5.212 -18.147 1.00 90.75 156 ALA A C 1
ATOM 1190 O O . ALA A 1 156 ? 18.840 6.182 -18.427 1.00 90.75 156 ALA A O 1
ATOM 1191 N N . ALA A 1 157 ? 20.110 4.461 -19.086 1.00 93.31 157 ALA A N 1
ATOM 1192 C CA . ALA A 1 157 ? 19.894 4.661 -20.510 1.00 93.31 157 ALA A CA 1
ATOM 1193 C C . ALA A 1 157 ? 18.441 4.349 -20.913 1.00 93.31 157 ALA A C 1
ATOM 1195 O O . ALA A 1 157 ? 17.859 5.087 -21.705 1.00 93.31 157 ALA A O 1
ATOM 1196 N N . ALA A 1 158 ? 17.822 3.321 -20.324 1.00 92.19 158 ALA A N 1
ATOM 1197 C CA . ALA A 1 158 ? 16.398 3.032 -20.507 1.00 92.19 158 ALA A CA 1
ATOM 1198 C C . ALA A 1 158 ? 15.494 4.168 -19.981 1.00 92.19 158 ALA A C 1
ATOM 1200 O O . ALA A 1 158 ? 14.512 4.526 -20.636 1.00 92.19 158 ALA A O 1
ATOM 1201 N N . GLU A 1 159 ? 15.839 4.770 -18.835 1.00 94.81 159 GLU A N 1
ATOM 1202 C CA . GLU A 1 159 ? 15.148 5.962 -18.319 1.00 94.81 159 GLU A CA 1
ATOM 1203 C C . GLU A 1 159 ? 15.303 7.145 -19.280 1.00 94.81 159 GLU A C 1
ATOM 1205 O O . GLU A 1 159 ? 14.306 7.742 -19.671 1.00 94.81 159 GLU A O 1
ATOM 1210 N N . ALA A 1 160 ? 16.528 7.433 -19.733 1.00 94.94 160 ALA A N 1
ATOM 1211 C CA . ALA A 1 160 ? 16.796 8.534 -20.656 1.00 94.94 160 ALA A CA 1
ATOM 1212 C C . ALA A 1 160 ? 16.037 8.385 -21.984 1.00 94.94 160 ALA A C 1
ATOM 1214 O O . ALA A 1 160 ? 15.503 9.364 -22.497 1.00 94.94 160 ALA A O 1
ATOM 1215 N N . LEU A 1 161 ? 15.933 7.164 -22.521 1.00 93.12 161 LEU A N 1
ATOM 1216 C CA . LEU A 1 161 ? 15.133 6.884 -23.718 1.00 93.12 161 LEU A CA 1
ATOM 1217 C C . LEU A 1 161 ? 13.641 7.144 -23.489 1.00 93.12 161 LEU A C 1
ATOM 1219 O O . LEU A 1 161 ? 12.965 7.675 -24.371 1.00 93.12 161 LEU A O 1
ATOM 1223 N N . THR A 1 162 ? 13.124 6.771 -22.318 1.00 91.62 162 THR A N 1
ATOM 1224 C CA . THR A 1 162 ? 11.725 7.011 -21.942 1.00 91.62 162 THR A CA 1
ATOM 1225 C C . THR A 1 162 ? 11.468 8.510 -21.801 1.00 91.62 162 THR A C 1
ATOM 1227 O O . THR A 1 162 ? 10.510 9.025 -22.375 1.00 91.62 162 THR A O 1
ATOM 1230 N N . GLU A 1 163 ? 12.371 9.233 -21.139 1.00 95.31 163 GLU A N 1
ATOM 1231 C CA . GLU A 1 163 ? 12.290 10.684 -20.981 1.00 95.31 163 GLU A CA 1
ATOM 1232 C C . GLU A 1 163 ? 12.396 11.422 -22.322 1.00 95.31 163 GLU A C 1
ATOM 1234 O O . GLU A 1 163 ? 11.602 12.322 -22.587 1.00 95.31 163 GLU A O 1
ATOM 1239 N N . GLU A 1 164 ? 13.296 11.006 -23.216 1.00 95.75 164 GLU A N 1
ATOM 1240 C CA . GLU A 1 164 ? 13.407 11.561 -24.570 1.00 95.75 164 GLU A CA 1
ATOM 1241 C C . GLU A 1 164 ? 12.145 11.291 -25.405 1.00 95.75 164 GLU A C 1
ATOM 1243 O O . GLU A 1 164 ? 11.687 12.162 -26.146 1.00 95.75 164 GLU A O 1
ATOM 1248 N N . THR A 1 165 ? 11.556 10.099 -25.269 1.00 93.81 165 THR A N 1
ATOM 1249 C CA . THR A 1 165 ? 10.393 9.674 -26.062 1.00 93.81 165 THR A CA 1
ATOM 1250 C C . THR A 1 165 ? 9.093 10.320 -25.584 1.00 93.81 165 THR A C 1
ATOM 1252 O O . THR A 1 165 ? 8.285 10.759 -26.403 1.00 93.81 165 THR A O 1
ATOM 1255 N N . PHE A 1 166 ? 8.867 10.363 -24.270 1.00 92.12 166 PHE A N 1
ATOM 1256 C CA . PHE A 1 166 ? 7.595 10.788 -23.677 1.00 92.12 166 PHE A CA 1
ATOM 1257 C C . PHE A 1 166 ? 7.653 12.178 -23.033 1.00 92.12 166 PHE A C 1
ATOM 1259 O O . PHE A 1 166 ? 6.610 12.724 -22.673 1.00 92.12 166 PHE A O 1
ATOM 1266 N N . GLY A 1 167 ? 8.840 12.775 -22.905 1.00 95.81 167 GLY A N 1
ATOM 1267 C CA . GLY A 1 167 ? 9.037 14.097 -22.307 1.00 95.81 167 GLY A CA 1
ATOM 1268 C C . GLY A 1 167 ? 8.859 14.133 -20.786 1.00 95.81 167 GLY A C 1
ATOM 1269 O O . GLY A 1 167 ? 8.641 15.208 -20.228 1.00 95.81 167 GLY A O 1
ATOM 1270 N N . MET A 1 168 ? 8.889 12.976 -20.121 1.00 96.25 168 MET A N 1
ATOM 1271 C CA . MET A 1 168 ? 8.747 12.829 -18.670 1.00 96.25 168 MET A CA 1
ATOM 1272 C C . MET A 1 168 ? 9.404 11.534 -18.186 1.00 96.25 168 MET A C 1
ATOM 1274 O O . MET A 1 168 ? 9.607 10.615 -18.978 1.00 96.25 168 MET A O 1
ATOM 1278 N N . SER A 1 169 ? 9.690 11.445 -16.885 1.00 96.56 169 SER A N 1
ATOM 1279 C CA . SER A 1 169 ? 10.263 10.233 -16.290 1.00 96.56 169 SER A CA 1
ATOM 1280 C C . SER A 1 169 ? 9.347 9.019 -16.443 1.00 96.56 169 SER A C 1
ATOM 1282 O O . SER A 1 169 ? 8.120 9.161 -16.504 1.00 96.56 169 SER A O 1
ATOM 1284 N N . THR A 1 170 ? 9.928 7.816 -16.422 1.00 96.25 170 THR A N 1
ATOM 1285 C CA . THR A 1 170 ? 9.174 6.554 -16.516 1.00 96.25 170 THR A CA 1
ATOM 1286 C C . THR A 1 170 ? 8.086 6.479 -15.446 1.00 96.25 170 THR A C 1
ATOM 1288 O O . THR A 1 170 ? 6.948 6.127 -15.744 1.00 96.25 170 THR A O 1
ATOM 1291 N N . VAL A 1 171 ? 8.406 6.875 -14.208 1.00 97.19 171 VAL A N 1
ATOM 1292 C CA . VAL A 1 171 ? 7.449 6.902 -13.089 1.00 97.19 171 VAL A CA 1
ATOM 1293 C C . VAL A 1 171 ? 6.274 7.835 -13.387 1.00 97.19 171 VAL A C 1
ATOM 1295 O O . VAL A 1 171 ? 5.123 7.425 -13.255 1.00 97.19 171 VAL A O 1
ATOM 1298 N N . SER A 1 172 ? 6.539 9.068 -13.832 1.00 96.56 172 SER A N 1
ATOM 1299 C CA . SER A 1 172 ? 5.475 10.041 -14.130 1.00 96.56 172 SER A CA 1
ATOM 1300 C C . SER A 1 172 ? 4.589 9.564 -15.279 1.00 96.56 172 SER A C 1
ATOM 1302 O O . SER A 1 172 ? 3.365 9.693 -15.227 1.00 96.56 172 SER A O 1
ATOM 1304 N N . TRP A 1 173 ? 5.206 8.967 -16.300 1.00 95.81 173 TRP A N 1
ATOM 1305 C CA . TRP A 1 173 ? 4.484 8.393 -17.424 1.00 95.81 173 TRP A CA 1
ATOM 1306 C C . TRP A 1 173 ? 3.577 7.242 -16.972 1.00 95.81 173 TRP A C 1
ATOM 1308 O O . TRP A 1 173 ? 2.379 7.270 -17.260 1.00 95.81 173 TRP A O 1
ATOM 1318 N N . LEU A 1 174 ? 4.098 6.293 -16.187 1.00 95.56 174 LEU A N 1
ATOM 1319 C CA . LEU A 1 174 ? 3.324 5.173 -15.644 1.00 95.56 174 LEU A CA 1
ATOM 1320 C C . LEU A 1 174 ? 2.204 5.631 -1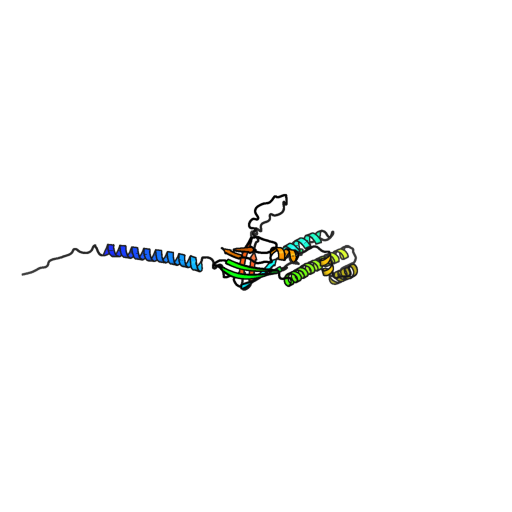4.706 1.00 95.56 174 LEU A C 1
ATOM 1322 O O . LEU A 1 174 ? 1.113 5.082 -14.769 1.00 95.56 174 LEU A O 1
ATOM 1326 N N . MET A 1 175 ? 2.411 6.670 -13.898 1.00 95.62 175 MET A N 1
ATOM 1327 C CA . MET A 1 175 ? 1.335 7.241 -13.082 1.00 95.62 175 MET A CA 1
ATOM 1328 C C . MET A 1 175 ? 0.196 7.834 -13.918 1.00 95.62 175 MET A C 1
ATOM 1330 O O . MET A 1 175 ? -0.941 7.881 -13.457 1.00 95.62 175 MET A O 1
ATOM 1334 N N . SER A 1 176 ? 0.495 8.317 -15.126 1.00 93.50 176 SER A N 1
ATOM 1335 C CA . SER A 1 176 ? -0.494 8.945 -16.007 1.00 93.50 176 SER A CA 1
ATOM 1336 C C . SER A 1 176 ? -1.216 7.957 -16.929 1.00 93.50 176 SER A C 1
ATOM 1338 O O . SER A 1 176 ? -2.382 8.162 -17.256 1.00 93.50 176 SER A O 1
ATOM 1340 N N . CYS A 1 177 ? -0.513 6.913 -17.375 1.00 90.06 177 CYS A N 1
ATOM 1341 C CA . CYS A 1 177 ? -0.933 6.038 -18.473 1.00 90.06 177 CYS A CA 1
ATOM 1342 C C . CYS A 1 177 ? -0.846 4.540 -18.136 1.00 90.06 177 CYS A C 1
ATOM 1344 O O . CYS A 1 177 ? -1.307 3.710 -18.919 1.00 90.06 177 CYS A O 1
ATOM 1346 N N . GLY A 1 178 ? -0.210 4.189 -17.020 1.00 90.62 178 GLY A N 1
ATOM 1347 C CA . GLY A 1 178 ? -0.067 2.822 -16.539 1.00 90.62 178 GLY A CA 1
ATOM 1348 C C . GLY A 1 178 ? -1.321 2.311 -15.822 1.00 90.62 178 GLY A C 1
ATOM 1349 O O . GLY A 1 178 ? -2.360 2.976 -15.794 1.00 90.62 178 GLY A O 1
ATOM 1350 N N . PRO A 1 179 ? -1.249 1.094 -15.263 1.00 94.44 179 PRO A N 1
ATOM 1351 C CA . PRO A 1 179 ? -2.377 0.483 -14.584 1.00 94.44 179 PRO A CA 1
ATOM 1352 C C . PRO A 1 179 ? -2.600 1.123 -13.209 1.00 94.44 179 PRO A C 1
ATOM 1354 O O . PRO A 1 179 ? -1.650 1.521 -12.541 1.00 94.44 179 PRO A O 1
ATOM 1357 N N . ALA A 1 180 ? -3.849 1.147 -12.743 1.00 95.31 180 ALA A N 1
ATOM 1358 C CA . ALA A 1 180 ? -4.173 1.558 -11.379 1.00 95.31 180 ALA A CA 1
ATOM 1359 C C . ALA A 1 180 ? -3.701 0.491 -10.372 1.00 95.31 180 ALA A C 1
ATOM 1361 O O . ALA A 1 180 ? -4.441 -0.431 -10.041 1.00 95.31 180 ALA A O 1
ATOM 1362 N N . LEU A 1 181 ? -2.447 0.598 -9.919 1.00 95.81 181 LEU A N 1
ATOM 1363 C CA . LEU A 1 181 ? -1.807 -0.384 -9.029 1.00 95.81 181 LEU A CA 1
ATOM 1364 C C . LEU A 1 181 ? -2.495 -0.524 -7.665 1.00 95.81 181 LEU A C 1
ATOM 1366 O O . LEU A 1 181 ? -2.423 -1.574 -7.037 1.00 95.81 181 LEU A O 1
ATOM 1370 N N . MET A 1 182 ? -3.159 0.531 -7.205 1.00 94.19 182 MET A N 1
ATOM 1371 C CA . MET A 1 182 ? -3.848 0.589 -5.919 1.00 94.19 182 MET A CA 1
ATOM 1372 C C . MET A 1 182 ? -5.236 1.205 -6.122 1.00 94.19 182 MET A C 1
ATOM 1374 O O . MET A 1 182 ? -5.429 1.910 -7.122 1.00 94.19 182 MET A O 1
ATOM 1378 N N . PRO A 1 183 ? -6.193 0.975 -5.203 1.00 94.19 183 PRO A N 1
ATOM 1379 C CA . PRO A 1 183 ? -7.457 1.704 -5.214 1.00 94.19 183 PRO A CA 1
ATOM 1380 C C . PRO A 1 183 ? -7.190 3.205 -5.081 1.00 94.19 183 PRO A C 1
ATOM 1382 O O . PRO A 1 183 ? -6.151 3.604 -4.548 1.00 94.19 183 PRO A O 1
ATOM 1385 N N . SER A 1 184 ? -8.113 4.042 -5.545 1.00 95.00 184 SER A N 1
ATOM 1386 C CA . SER A 1 184 ? -7.977 5.486 -5.356 1.00 95.00 184 SER A CA 1
ATOM 1387 C C . SER A 1 184 ? -8.040 5.855 -3.869 1.00 95.00 184 SER A C 1
ATOM 1389 O O . SER A 1 184 ? -8.582 5.111 -3.044 1.00 95.00 184 SER A O 1
ATOM 1391 N N . LEU A 1 185 ? -7.512 7.030 -3.508 1.00 95.31 185 LEU A N 1
ATOM 1392 C CA . LEU A 1 185 ? -7.635 7.529 -2.138 1.00 95.31 185 LEU A CA 1
ATOM 1393 C C . LEU A 1 185 ? -9.110 7.651 -1.743 1.00 95.31 185 LEU A C 1
ATOM 1395 O O . LEU A 1 185 ? -9.474 7.260 -0.640 1.00 95.31 185 LEU A O 1
ATOM 1399 N N . GLU A 1 186 ? -9.967 8.129 -2.648 1.00 94.00 186 GLU A N 1
ATOM 1400 C CA . GLU A 1 186 ? -11.403 8.229 -2.388 1.00 94.00 186 GLU A CA 1
ATOM 1401 C C . GLU A 1 186 ? -12.050 6.855 -2.172 1.00 94.00 186 GLU A C 1
ATOM 1403 O O . GLU A 1 186 ? -12.925 6.729 -1.318 1.00 94.00 186 GLU A O 1
ATOM 1408 N N . GLU A 1 187 ? -11.624 5.824 -2.908 1.00 91.75 187 GLU A N 1
ATOM 1409 C CA . GLU A 1 187 ? -12.102 4.449 -2.719 1.00 91.75 187 GLU A CA 1
ATOM 1410 C C . GLU A 1 187 ? -11.683 3.893 -1.353 1.00 91.75 187 GLU A C 1
ATOM 1412 O O . GLU A 1 187 ? -12.510 3.311 -0.652 1.00 91.75 187 GLU A O 1
ATOM 1417 N N . LEU A 1 188 ? -10.433 4.118 -0.931 1.00 91.25 188 LEU A N 1
ATOM 1418 C CA . LEU A 1 188 ? -9.970 3.717 0.401 1.00 91.25 188 LEU A CA 1
ATOM 1419 C C . LEU A 1 188 ? -10.705 4.482 1.505 1.00 91.2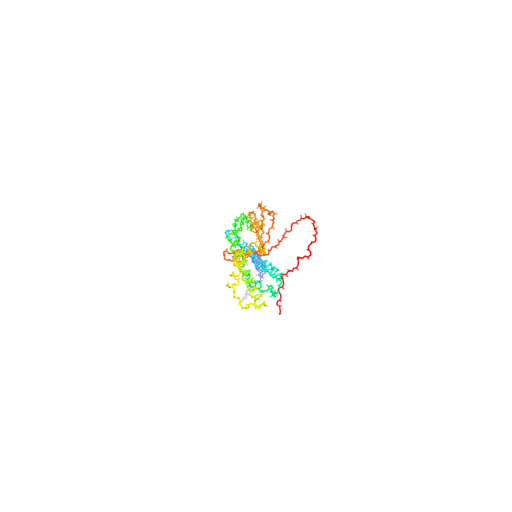5 188 LEU A C 1
ATOM 1421 O O . LEU A 1 188 ? -11.198 3.871 2.452 1.00 91.25 188 LEU A O 1
ATOM 1425 N N . GLN A 1 189 ? -10.840 5.800 1.375 1.00 91.56 189 GLN A N 1
ATOM 1426 C CA . GLN A 1 189 ? -11.554 6.631 2.345 1.00 91.56 189 GLN A CA 1
ATOM 1427 C C . GLN A 1 189 ? -13.033 6.245 2.433 1.00 91.56 189 GLN A C 1
ATOM 1429 O O . GLN A 1 189 ? -13.588 6.181 3.524 1.00 91.56 189 GLN A O 1
ATOM 1434 N N . ALA A 1 190 ? -13.679 5.900 1.318 1.00 87.12 190 ALA A N 1
ATOM 1435 C CA . ALA A 1 190 ? -15.070 5.453 1.327 1.00 87.12 190 ALA A CA 1
ATOM 1436 C C . ALA A 1 190 ? -15.294 4.180 2.165 1.00 87.12 190 ALA A C 1
ATOM 1438 O O . ALA A 1 190 ? -16.398 3.982 2.679 1.00 87.12 190 ALA A O 1
ATOM 1439 N N . VAL A 1 191 ? -14.267 3.334 2.292 1.00 85.12 191 VAL A N 1
ATOM 1440 C CA . VAL A 1 191 ? -14.317 2.061 3.026 1.00 85.12 191 VAL A CA 1
ATOM 1441 C C . VAL A 1 191 ? -13.809 2.197 4.464 1.00 85.12 191 VAL A C 1
ATOM 1443 O O . VAL A 1 191 ? -14.338 1.537 5.358 1.00 85.12 191 VAL A O 1
ATOM 1446 N N . TYR A 1 192 ? -12.782 3.017 4.697 1.00 87.50 192 TYR A N 1
ATOM 1447 C CA . TYR A 1 192 ? -12.051 3.052 5.966 1.00 87.50 192 TYR A CA 1
ATOM 1448 C C . TYR A 1 192 ? -12.221 4.348 6.765 1.00 87.50 192 TYR A C 1
ATOM 1450 O O . TYR A 1 192 ? -11.997 4.315 7.978 1.00 87.50 192 TYR A O 1
ATOM 1458 N N . ASP A 1 193 ? -12.640 5.460 6.157 1.00 90.62 193 ASP A N 1
ATOM 1459 C CA . ASP A 1 193 ? -12.885 6.697 6.899 1.00 90.62 193 ASP A CA 1
ATOM 1460 C C . ASP A 1 193 ? -14.256 6.664 7.563 1.00 90.62 193 ASP A C 1
ATOM 1462 O O . ASP A 1 193 ? -15.275 6.317 6.961 1.00 90.62 193 ASP A O 1
ATOM 1466 N N . GLY A 1 194 ? -14.302 7.103 8.817 1.00 90.56 194 GLY A N 1
ATOM 1467 C CA . GLY A 1 194 ? -15.563 7.332 9.499 1.00 90.56 194 GLY A CA 1
ATOM 1468 C C . GLY A 1 194 ? -15.468 7.212 11.006 1.00 90.56 194 GLY A C 1
ATOM 1469 O O . GLY A 1 194 ? -14.397 7.199 11.611 1.00 90.56 194 GLY A O 1
ATOM 1470 N N . SER A 1 195 ? -16.636 7.144 11.627 1.00 92.25 195 SER A N 1
ATOM 1471 C CA . SER A 1 195 ? -16.769 6.948 13.062 1.00 92.25 195 SER A CA 1
ATOM 1472 C C . SER A 1 195 ? -17.994 6.109 13.377 1.00 92.25 195 SER A C 1
ATOM 1474 O O . SER A 1 195 ? -18.916 5.989 12.565 1.00 92.25 195 SER A O 1
ATOM 1476 N N . GLY A 1 196 ? -18.019 5.576 14.589 1.00 92.19 196 GLY A N 1
ATOM 1477 C CA . GLY A 1 196 ? -19.184 4.890 15.118 1.00 92.19 196 GLY A CA 1
ATOM 1478 C C . GLY A 1 196 ? -18.855 4.161 16.404 1.00 92.19 196 GLY A C 1
ATOM 1479 O O . GLY A 1 196 ? -18.048 4.646 17.202 1.00 92.19 196 GLY A O 1
ATOM 1480 N N . THR A 1 197 ? -19.466 3.001 16.601 1.00 92.38 197 THR A N 1
ATOM 1481 C CA . THR A 1 197 ? -19.278 2.180 17.796 1.00 92.38 197 THR A CA 1
ATOM 1482 C C . THR A 1 197 ? -18.458 0.940 17.494 1.00 92.38 197 THR A C 1
ATOM 1484 O O . THR A 1 197 ? -18.417 0.451 16.365 1.00 92.38 197 THR A O 1
ATOM 1487 N N . TYR A 1 198 ? -17.768 0.432 18.507 1.00 91.88 198 TYR A N 1
ATOM 1488 C CA . TYR A 1 198 ? -17.054 -0.829 18.403 1.00 91.88 198 TYR A CA 1
ATOM 1489 C C . TYR A 1 198 ? -17.380 -1.749 19.569 1.00 91.88 198 TYR A C 1
ATOM 1491 O O . TYR A 1 198 ? -17.647 -1.290 20.683 1.00 91.88 198 TYR A O 1
ATOM 1499 N N . GLU A 1 199 ? -17.288 -3.046 19.311 1.00 89.81 199 GLU A N 1
ATOM 1500 C CA . GLU A 1 199 ? -17.343 -4.103 20.311 1.00 89.81 199 GLU A CA 1
ATOM 1501 C C . GLU A 1 199 ? -16.163 -5.058 20.123 1.00 89.81 199 GLU A C 1
ATOM 1503 O O . GLU A 1 199 ? -15.647 -5.245 19.020 1.00 89.81 199 GLU A O 1
ATOM 1508 N N . THR A 1 200 ? -15.720 -5.656 21.223 1.00 87.00 200 THR A N 1
ATOM 1509 C CA . THR A 1 200 ? -14.623 -6.618 21.264 1.00 87.00 200 THR A CA 1
ATOM 1510 C C . THR A 1 200 ? -15.083 -7.896 21.943 1.00 87.00 200 THR A C 1
ATOM 1512 O O . THR A 1 200 ? -15.606 -7.875 23.059 1.00 87.00 200 THR A O 1
ATOM 1515 N N . ALA A 1 201 ? -14.872 -9.026 21.281 1.00 82.50 201 ALA A N 1
ATOM 1516 C CA . ALA A 1 201 ? -15.157 -10.341 21.838 1.00 82.50 201 ALA A CA 1
ATOM 1517 C C . ALA A 1 201 ? -14.172 -11.359 21.267 1.00 82.50 201 ALA A C 1
ATOM 1519 O O . ALA A 1 201 ? -13.953 -11.400 20.062 1.00 82.50 201 ALA A O 1
ATOM 1520 N N . ASP A 1 202 ? -13.558 -12.171 22.130 1.00 78.00 202 ASP A N 1
ATOM 1521 C CA . ASP A 1 202 ? -12.711 -13.304 21.729 1.00 78.00 202 ASP A CA 1
ATOM 1522 C C . ASP A 1 202 ? -11.594 -12.962 20.708 1.00 78.00 202 ASP A C 1
ATOM 1524 O O . ASP A 1 202 ? -11.257 -13.768 19.841 1.00 78.00 202 ASP A O 1
ATOM 1528 N N . GLY A 1 203 ? -11.001 -11.762 20.808 1.00 77.25 203 GLY A N 1
ATOM 1529 C CA . GLY A 1 203 ? -9.946 -11.287 19.893 1.00 77.25 203 GLY A CA 1
ATOM 1530 C C . GLY A 1 203 ? -10.456 -10.769 18.540 1.00 77.25 203 GLY A C 1
ATOM 1531 O O . GLY A 1 203 ? -9.672 -10.586 17.607 1.00 77.25 203 GLY A O 1
ATOM 1532 N N . ILE A 1 204 ? -11.765 -10.546 18.428 1.00 83.31 204 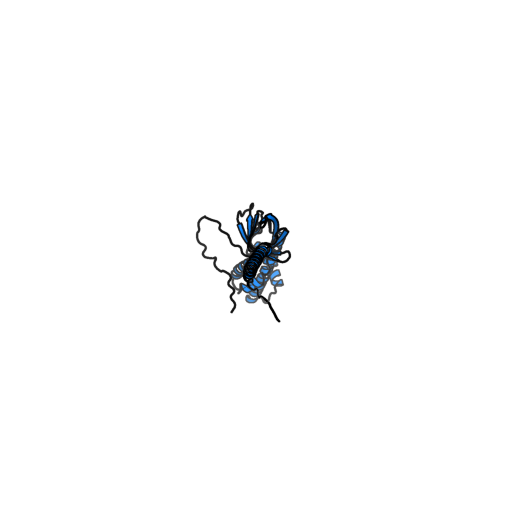ILE A N 1
ATOM 1533 C CA . ILE A 1 204 ? -12.433 -9.943 17.276 1.00 83.31 204 ILE A CA 1
ATOM 1534 C C . ILE A 1 204 ? -12.842 -8.521 17.649 1.00 83.31 204 ILE A C 1
ATOM 1536 O O . ILE A 1 204 ? -13.395 -8.295 18.726 1.00 83.31 204 ILE A O 1
ATOM 1540 N N . LEU A 1 205 ? -12.560 -7.581 16.752 1.00 87.19 205 LEU A N 1
ATOM 1541 C CA . LEU A 1 205 ? -13.021 -6.203 16.778 1.00 87.19 205 LEU A CA 1
ATOM 1542 C C . LEU A 1 205 ? -14.148 -6.072 15.750 1.00 87.19 205 LEU A C 1
ATOM 1544 O O . LEU A 1 205 ? -13.925 -6.259 14.555 1.00 87.19 205 LEU A O 1
ATOM 1548 N N . ALA A 1 206 ? -15.347 -5.741 16.214 1.00 88.44 206 ALA A N 1
ATOM 1549 C CA . ALA A 1 206 ? -16.474 -5.392 15.362 1.00 88.44 206 ALA A CA 1
ATOM 1550 C C . ALA A 1 206 ? -16.655 -3.873 15.389 1.00 88.44 206 ALA A C 1
ATOM 1552 O O . ALA A 1 206 ? -16.895 -3.304 16.452 1.00 88.44 206 ALA A O 1
ATOM 1553 N N . ARG A 1 207 ? -16.532 -3.209 14.237 1.00 89.94 207 ARG A N 1
ATOM 1554 C CA . ARG A 1 207 ? -16.748 -1.764 14.073 1.00 89.94 207 ARG A CA 1
ATOM 1555 C C . ARG A 1 207 ? -18.032 -1.516 13.300 1.00 89.94 207 ARG A C 1
ATOM 1557 O O . ARG A 1 207 ? -18.165 -1.966 12.165 1.00 89.94 207 ARG A O 1
ATOM 1564 N N . GLN A 1 208 ? -18.960 -0.783 13.899 1.00 89.19 208 GLN A N 1
ATOM 1565 C CA . GLN A 1 208 ? -20.202 -0.359 13.271 1.00 89.19 208 GLN A CA 1
ATOM 1566 C C . GLN A 1 208 ? -20.108 1.123 12.914 1.00 89.19 208 GLN A C 1
ATOM 1568 O O . GLN A 1 208 ? -20.044 1.979 13.795 1.00 89.19 208 GLN A O 1
ATOM 1573 N N . PHE A 1 209 ? -20.098 1.430 11.619 1.00 87.12 209 PHE A N 1
ATOM 1574 C CA . PHE A 1 209 ? -19.996 2.805 11.132 1.00 87.12 209 PHE A CA 1
ATOM 1575 C C . PHE A 1 209 ? -21.361 3.503 11.191 1.00 87.12 209 PHE A C 1
ATOM 1577 O O . PHE A 1 209 ? -22.356 3.003 10.665 1.00 87.12 209 PHE A O 1
ATOM 1584 N N . GLU A 1 210 ? -21.411 4.673 11.829 1.00 80.19 210 GLU A N 1
ATOM 1585 C CA . GLU A 1 210 ? -22.630 5.484 11.981 1.00 80.19 210 GLU A CA 1
ATOM 1586 C C . GLU A 1 210 ? -22.781 6.534 10.869 1.00 80.19 210 GLU A C 1
ATOM 1588 O O . GLU A 1 210 ? -23.883 7.018 10.602 1.00 80.19 210 GLU A O 1
ATOM 1593 N N . SER A 1 211 ? -21.681 6.896 10.206 1.00 60.72 211 SER A N 1
ATOM 1594 C CA . SER A 1 211 ? -21.655 7.889 9.131 1.00 60.72 211 SER A CA 1
ATOM 1595 C C . SER A 1 211 ? -20.526 7.601 8.141 1.00 60.72 211 SER A C 1
ATOM 1597 O O . SER A 1 211 ? -19.409 7.322 8.574 1.00 60.72 211 SER A O 1
ATOM 1599 N N . GLY A 1 212 ? -20.814 7.709 6.839 1.00 55.97 212 GLY A N 1
ATOM 1600 C CA . GLY A 1 212 ? -19.887 7.417 5.738 1.00 55.97 212 GLY A CA 1
ATOM 1601 C C . GLY A 1 212 ? -20.622 6.920 4.484 1.00 55.97 212 GLY A C 1
ATOM 1602 O O . GLY A 1 212 ? -21.849 6.812 4.486 1.00 55.97 212 GLY A O 1
ATOM 1603 N N . ALA A 1 213 ? -19.881 6.619 3.410 1.00 49.91 213 ALA A N 1
ATOM 1604 C CA . ALA A 1 213 ? -20.424 5.957 2.213 1.00 49.91 213 ALA A CA 1
ATOM 1605 C C . ALA A 1 213 ? -20.777 4.479 2.479 1.00 49.91 213 ALA A C 1
ATOM 1607 O O . ALA A 1 213 ? -21.640 3.911 1.808 1.00 49.91 213 ALA A O 1
ATOM 1608 N N . PHE A 1 214 ? -20.154 3.887 3.500 1.00 52.50 214 PHE A N 1
ATOM 1609 C CA . PHE A 1 214 ? -20.393 2.532 3.970 1.00 52.50 214 PHE A CA 1
ATOM 1610 C C . PHE A 1 214 ? -21.119 2.560 5.326 1.00 52.50 214 PHE A C 1
ATOM 1612 O O . PHE A 1 214 ? -20.527 2.845 6.364 1.00 52.50 214 PHE A O 1
ATOM 1619 N N . VAL A 1 215 ? -22.425 2.275 5.324 1.00 60.31 215 VAL A N 1
ATOM 1620 C CA . VAL A 1 215 ? -23.175 1.944 6.548 1.00 60.31 215 VAL A CA 1
ATOM 1621 C C . VAL A 1 215 ? -23.125 0.429 6.688 1.00 60.31 215 VAL A C 1
ATOM 1623 O O . VAL A 1 215 ? -23.893 -0.284 6.042 1.00 60.31 215 VAL A O 1
ATOM 1626 N N . GLY A 1 216 ? -22.188 -0.070 7.486 1.00 72.50 216 GLY A N 1
ATOM 1627 C CA . GLY A 1 216 ? -21.963 -1.502 7.637 1.00 72.50 216 GLY A CA 1
ATOM 1628 C C . GLY A 1 216 ? -21.167 -1.849 8.888 1.00 72.50 216 GLY A C 1
ATOM 1629 O O . GLY A 1 216 ? -20.607 -0.977 9.558 1.00 72.50 216 GLY A O 1
ATOM 1630 N N . THR A 1 217 ? -21.151 -3.143 9.198 1.00 78.31 217 THR A N 1
ATOM 1631 C CA . THR A 1 217 ? -20.339 -3.719 10.271 1.00 78.31 217 THR A CA 1
ATOM 1632 C C . THR A 1 217 ? -19.103 -4.350 9.654 1.00 78.31 217 THR A C 1
ATOM 1634 O O . THR A 1 217 ? -19.226 -5.177 8.751 1.00 78.31 217 THR A O 1
ATOM 1637 N N . LYS A 1 218 ? -17.924 -3.979 10.150 1.00 81.62 218 LYS A N 1
ATOM 1638 C CA . LYS A 1 218 ? -16.647 -4.582 9.768 1.00 81.62 218 LYS A CA 1
ATOM 1639 C C . LYS A 1 218 ? -16.122 -5.410 10.936 1.00 81.62 218 LYS A C 1
ATOM 1641 O O . LYS A 1 218 ? -15.935 -4.874 12.027 1.00 81.62 218 LYS A O 1
ATOM 1646 N N . GLU A 1 219 ? -15.944 -6.710 10.719 1.00 83.31 219 GLU A N 1
ATOM 1647 C CA . GLU A 1 219 ? -15.410 -7.645 11.713 1.00 83.31 219 GLU A CA 1
ATOM 1648 C C . GLU A 1 219 ? -13.993 -8.061 11.332 1.00 83.31 219 GLU A C 1
ATOM 1650 O O . GLU A 1 219 ? -13.768 -8.649 10.272 1.00 83.31 219 GLU A O 1
ATOM 1655 N N . GLU A 1 220 ? -13.046 -7.770 12.218 1.00 83.88 220 GLU A N 1
ATOM 1656 C CA . GLU A 1 220 ? -11.619 -7.975 11.990 1.00 83.88 220 GLU A CA 1
ATOM 1657 C C . GLU A 1 220 ? -11.008 -8.678 13.203 1.00 83.88 220 GLU A C 1
ATOM 1659 O O . GLU A 1 220 ? -11.353 -8.387 14.351 1.00 83.88 220 GLU A O 1
ATOM 1664 N N . ARG A 1 221 ? -10.079 -9.615 12.989 1.00 81.75 221 ARG A N 1
ATOM 1665 C CA . ARG A 1 221 ? -9.250 -10.089 14.108 1.00 81.75 221 ARG A CA 1
ATOM 1666 C C . ARG A 1 221 ? -8.236 -9.014 14.435 1.00 81.75 221 ARG A C 1
ATOM 1668 O O . ARG A 1 221 ? -7.687 -8.412 13.515 1.00 81.75 221 ARG A O 1
ATOM 1675 N N . TYR A 1 222 ? -7.944 -8.826 15.715 1.00 78.31 222 TYR A N 1
ATOM 1676 C CA . TYR A 1 222 ? -6.934 -7.862 16.123 1.00 78.31 222 TYR A CA 1
ATOM 1677 C C . TYR A 1 222 ? -5.855 -8.489 17.002 1.00 78.31 222 TYR A C 1
ATOM 1679 O O . TYR A 1 222 ? -6.110 -9.394 17.800 1.00 78.31 222 TYR A O 1
ATOM 1687 N N . ILE A 1 223 ? -4.631 -7.989 16.851 1.00 77.19 223 ILE A N 1
ATOM 1688 C CA . ILE A 1 223 ? -3.503 -8.288 17.732 1.00 77.19 223 ILE A CA 1
ATOM 1689 C C . ILE A 1 223 ? -2.930 -6.958 18.208 1.00 77.19 223 ILE A C 1
ATOM 1691 O O . ILE A 1 223 ? -2.602 -6.092 17.400 1.00 77.19 223 ILE A O 1
ATOM 1695 N N . LEU A 1 224 ? -2.795 -6.823 19.527 1.00 71.38 224 LEU A N 1
ATOM 1696 C CA . LEU A 1 224 ? -2.076 -5.716 20.149 1.00 71.38 224 LEU A CA 1
ATOM 1697 C C . LEU A 1 224 ? -0.591 -6.056 20.206 1.00 71.38 224 LEU A C 1
ATOM 1699 O O . LEU A 1 224 ? -0.208 -7.060 20.816 1.00 71.38 224 LEU A O 1
ATOM 1703 N N . LYS A 1 225 ? 0.242 -5.222 19.586 1.00 70.56 225 LYS A N 1
ATOM 1704 C CA . LYS A 1 225 ? 1.696 -5.352 19.641 1.00 70.56 225 LYS A CA 1
ATOM 1705 C C . LYS A 1 225 ? 2.310 -3.982 19.900 1.00 70.56 225 LYS A C 1
ATOM 1707 O O . LYS A 1 225 ? 2.363 -3.152 19.008 1.00 70.56 225 LYS A O 1
ATOM 1712 N N . ASP A 1 226 ? 2.785 -3.765 21.122 1.00 72.81 226 ASP A N 1
ATOM 1713 C CA . ASP A 1 226 ? 3.333 -2.479 21.567 1.00 72.81 226 ASP A CA 1
ATOM 1714 C C . ASP A 1 226 ? 2.329 -1.324 21.364 1.00 72.81 226 ASP A C 1
ATOM 1716 O O . ASP A 1 226 ? 1.327 -1.274 22.078 1.00 72.81 226 ASP A O 1
ATOM 1720 N N . SER A 1 227 ? 2.582 -0.433 20.402 1.00 66.56 227 SER A N 1
ATOM 1721 C CA . SER A 1 227 ? 1.694 0.678 20.021 1.00 66.56 227 SER A CA 1
ATOM 1722 C C . SER A 1 227 ? 0.949 0.431 18.700 1.00 66.56 227 SER A C 1
ATOM 1724 O O . SER A 1 227 ? 0.251 1.321 18.219 1.00 66.56 227 SER A O 1
ATOM 1726 N N . ASP A 1 228 ? 1.087 -0.762 18.120 1.00 68.25 228 ASP A N 1
ATOM 1727 C CA . ASP A 1 228 ? 0.521 -1.119 16.823 1.00 68.25 228 ASP A CA 1
ATOM 1728 C C . ASP A 1 228 ? -0.723 -1.996 17.002 1.00 68.25 228 ASP A C 1
ATOM 1730 O O . ASP A 1 228 ? -0.738 -2.960 17.786 1.00 68.25 228 ASP A O 1
ATOM 1734 N N . LEU A 1 229 ? -1.766 -1.679 16.233 1.00 77.50 229 LEU A N 1
ATOM 1735 C CA . LEU A 1 229 ? -2.973 -2.489 16.133 1.00 77.50 229 LEU A CA 1
ATOM 1736 C C . LEU A 1 229 ? -2.961 -3.216 14.792 1.00 77.50 229 LEU A C 1
ATOM 1738 O O . LEU A 1 229 ? -3.262 -2.643 13.746 1.00 77.50 229 LEU A O 1
ATOM 1742 N N . ILE A 1 230 ? -2.633 -4.504 14.830 1.00 76.56 230 ILE A N 1
ATOM 1743 C CA . ILE A 1 230 ? -2.634 -5.335 13.628 1.00 76.56 230 ILE A CA 1
ATOM 1744 C C . ILE A 1 230 ? -4.053 -5.853 13.424 1.00 76.56 230 ILE A C 1
ATOM 1746 O O . ILE A 1 230 ? -4.532 -6.663 14.220 1.00 76.56 230 ILE A O 1
ATOM 1750 N N . LEU A 1 231 ? -4.707 -5.401 12.356 1.00 78.75 231 LEU A N 1
ATOM 1751 C CA . LEU A 1 231 ? -6.015 -5.886 11.924 1.00 78.75 231 LEU A CA 1
ATOM 1752 C C . LEU A 1 231 ? -5.828 -6.973 10.860 1.00 78.75 231 LEU A C 1
ATOM 1754 O O . LEU A 1 231 ? -4.971 -6.870 9.986 1.00 78.75 231 LEU A O 1
ATOM 1758 N N . SER A 1 232 ? -6.570 -8.073 10.958 1.00 70.69 232 SER A N 1
ATOM 1759 C CA . SER A 1 232 ? -6.409 -9.220 10.061 1.00 70.69 232 SER A CA 1
ATOM 1760 C C . SER A 1 232 ? -7.731 -9.914 9.756 1.00 70.69 232 SER A C 1
ATOM 1762 O O . SER A 1 232 ? -8.422 -10.398 10.655 1.00 70.69 232 SER A O 1
ATOM 1764 N N . GLY A 1 233 ? -8.001 -10.072 8.459 1.00 60.59 233 GLY A N 1
ATOM 1765 C CA . GLY A 1 233 ? -9.173 -10.760 7.925 1.00 60.59 233 GLY A CA 1
ATOM 1766 C C . GLY A 1 233 ? -10.416 -9.876 7.925 1.00 60.59 233 GLY A C 1
ATOM 1767 O O . GLY A 1 233 ? -10.857 -9.432 8.974 1.00 60.59 233 GLY A O 1
ATOM 1768 N N . GLU A 1 234 ? -10.991 -9.676 6.743 1.00 57.97 234 GLU A N 1
ATOM 1769 C CA . GLU A 1 234 ? -12.316 -9.092 6.563 1.00 57.97 234 GLU A CA 1
ATOM 1770 C C . GLU A 1 234 ? -13.317 -10.248 6.489 1.00 57.97 234 GLU A C 1
ATOM 1772 O O . GLU A 1 234 ? -13.339 -11.012 5.521 1.00 57.97 234 GLU A O 1
ATOM 1777 N N . ASN A 1 235 ? -14.104 -10.442 7.547 1.00 46.72 235 ASN A N 1
ATOM 1778 C CA . ASN A 1 235 ? -15.328 -11.220 7.423 1.00 46.72 235 ASN A CA 1
ATOM 1779 C C . ASN A 1 235 ? -16.435 -10.229 7.070 1.00 46.72 235 ASN A C 1
ATOM 1781 O O . ASN A 1 235 ? -16.933 -9.524 7.945 1.00 46.72 235 ASN A O 1
ATOM 1785 N N . ASP A 1 236 ? -16.831 -10.187 5.797 1.00 42.16 236 ASP A N 1
ATOM 1786 C CA . ASP A 1 236 ? -18.057 -9.512 5.377 1.00 42.16 236 ASP A CA 1
ATOM 1787 C C . ASP A 1 236 ? -19.251 -10.193 6.062 1.00 42.16 236 ASP A C 1
ATOM 1789 O O . ASP A 1 236 ? -19.834 -11.165 5.566 1.00 42.16 236 ASP A O 1
ATOM 1793 N N . ALA A 1 237 ? -19.615 -9.715 7.248 1.00 38.12 237 ALA A N 1
ATOM 1794 C CA . ALA A 1 237 ? -20.792 -10.168 7.959 1.00 38.12 237 ALA A CA 1
ATOM 1795 C C . ALA A 1 237 ? -22.049 -9.583 7.288 1.00 38.12 237 ALA A C 1
ATOM 1797 O O . ALA A 1 237 ? -22.614 -8.584 7.710 1.00 38.12 237 ALA A O 1
ATOM 1798 N N . SER A 1 238 ? -22.504 -10.272 6.237 1.00 36.84 238 SER A N 1
ATOM 1799 C CA . SER A 1 238 ? -23.898 -10.356 5.771 1.00 36.84 238 SER A CA 1
ATOM 1800 C C . SER A 1 238 ? -24.650 -9.038 5.509 1.00 36.84 238 SER A C 1
ATOM 1802 O O . SER A 1 238 ? -25.507 -8.620 6.287 1.00 36.84 238 SER A O 1
ATOM 1804 N N . GLY A 1 239 ? -24.485 -8.490 4.303 1.00 32.06 239 GLY A N 1
ATOM 1805 C CA . GLY A 1 239 ? -25.510 -7.660 3.664 1.00 32.06 239 GLY A CA 1
ATOM 1806 C C . GLY A 1 239 ? -26.644 -8.531 3.105 1.00 32.06 239 GLY A C 1
ATOM 1807 O O . GLY A 1 239 ? -26.517 -9.145 2.048 1.00 32.06 239 GLY A O 1
ATOM 1808 N N . SER A 1 240 ? -27.766 -8.614 3.819 1.00 37.28 240 SER A N 1
ATOM 1809 C CA . SER A 1 240 ? -28.983 -9.286 3.351 1.00 37.28 240 SER A CA 1
ATOM 1810 C C . SER A 1 240 ? -29.671 -8.497 2.223 1.00 37.28 240 SER A C 1
ATOM 1812 O O . SER A 1 240 ? -30.362 -7.518 2.497 1.00 37.28 240 SER A O 1
ATOM 1814 N N . GLY A 1 241 ? -29.614 -9.035 0.999 1.00 30.50 241 GLY A N 1
ATOM 1815 C CA . GLY A 1 241 ? -30.754 -9.083 0.071 1.00 30.50 241 GLY A CA 1
ATOM 1816 C C . GLY A 1 241 ? -30.734 -8.139 -1.138 1.00 30.50 241 GLY A C 1
ATOM 1817 O O . GLY A 1 241 ? -31.147 -6.990 -1.029 1.00 30.50 241 GLY A O 1
ATOM 1818 N N . GLY A 1 242 ? -30.415 -8.678 -2.324 1.00 27.50 242 GLY A N 1
ATOM 1819 C CA . GLY A 1 242 ? -30.744 -8.019 -3.596 1.00 27.50 242 GLY A CA 1
ATOM 1820 C C . GLY A 1 242 ? -30.034 -8.538 -4.849 1.00 27.50 242 GLY A C 1
ATOM 1821 O O . GLY A 1 242 ? -29.247 -7.805 -5.423 1.00 27.50 242 GLY A O 1
ATOM 1822 N N . SER A 1 243 ? -30.380 -9.757 -5.288 1.00 32.75 243 SER A N 1
ATOM 1823 C CA . SER A 1 243 ? -30.209 -10.323 -6.650 1.00 32.75 243 SER A CA 1
ATOM 1824 C C . SER A 1 243 ? -28.816 -10.317 -7.313 1.00 32.75 243 SER A C 1
ATOM 1826 O O . SER A 1 243 ? -28.351 -9.308 -7.829 1.00 32.75 243 SER A O 1
ATOM 1828 N N . GLU A 1 244 ? -28.259 -11.528 -7.416 1.00 32.91 244 GLU A N 1
ATOM 1829 C CA . GLU A 1 244 ? -27.261 -11.987 -8.402 1.00 32.91 244 GLU A CA 1
ATOM 1830 C C . GLU A 1 244 ? -27.617 -11.560 -9.847 1.00 32.91 244 GLU A C 1
ATOM 1832 O O . GLU A 1 244 ? -28.805 -11.448 -10.177 1.00 32.91 244 GLU A O 1
ATOM 1837 N N . PRO A 1 245 ? -26.615 -11.373 -10.730 1.00 36.78 245 PRO A N 1
ATOM 1838 C CA . PRO A 1 245 ? -26.069 -12.556 -11.401 1.00 36.78 245 PRO A CA 1
ATOM 1839 C C . PRO A 1 245 ? -24.536 -12.590 -11.555 1.00 36.78 245 PRO A C 1
ATOM 1841 O O . PRO A 1 245 ? -23.886 -11.567 -11.742 1.00 36.78 245 PRO A O 1
ATOM 1844 N N . ASP A 1 246 ? -24.022 -13.824 -11.536 1.00 34.00 246 ASP A N 1
ATOM 1845 C CA . ASP A 1 246 ? -22.779 -14.328 -12.136 1.00 34.00 246 ASP A CA 1
ATOM 1846 C C . ASP A 1 246 ? -21.488 -13.517 -11.926 1.00 34.00 246 ASP A C 1
ATOM 1848 O O . ASP A 1 246 ? -21.109 -12.663 -12.726 1.00 34.00 246 ASP A O 1
ATOM 1852 N N . SER A 1 247 ? -20.690 -13.928 -10.936 1.00 32.47 247 SER A N 1
ATOM 1853 C CA . SER A 1 247 ? -19.233 -13.936 -11.118 1.00 32.47 247 SER A CA 1
ATOM 1854 C C . SER A 1 247 ? -18.602 -15.149 -10.434 1.00 32.47 247 SER A C 1
ATOM 1856 O O . SER A 1 247 ? -18.355 -15.217 -9.231 1.00 32.47 247 SER A O 1
ATOM 1858 N N . GLU A 1 248 ? -18.345 -16.155 -11.258 1.00 32.19 248 GLU A N 1
ATOM 1859 C CA . GLU A 1 248 ? -17.648 -17.393 -10.939 1.00 32.19 248 GLU A CA 1
ATOM 1860 C C . GLU A 1 248 ? -16.142 -17.156 -10.700 1.00 32.19 248 GLU A C 1
ATOM 1862 O O . GLU A 1 248 ? -15.337 -17.792 -11.347 1.00 32.19 248 GLU A O 1
ATOM 1867 N N . TYR A 1 249 ? -15.701 -16.269 -9.798 1.00 34.62 249 TYR A N 1
ATOM 1868 C CA . TYR A 1 249 ? -14.273 -16.190 -9.416 1.00 34.62 249 TYR A CA 1
ATOM 1869 C C . TYR A 1 249 ? -14.055 -15.594 -8.016 1.00 34.62 249 TYR A C 1
ATOM 1871 O O . TYR A 1 249 ? -13.510 -14.507 -7.864 1.00 34.62 249 TYR A O 1
ATOM 1879 N N . ARG A 1 250 ? -14.403 -16.327 -6.949 1.00 33.50 250 ARG A N 1
ATOM 1880 C CA . ARG A 1 250 ? -13.774 -16.100 -5.629 1.00 33.50 250 ARG A CA 1
ATOM 1881 C C . ARG A 1 250 ? -13.851 -17.329 -4.726 1.00 33.50 250 ARG A C 1
ATOM 1883 O O . ARG A 1 250 ? -14.690 -17.449 -3.841 1.00 33.50 250 ARG A O 1
ATOM 1890 N N . LYS A 1 251 ? -12.937 -18.271 -4.951 1.00 30.56 251 LYS A N 1
ATOM 1891 C CA . LYS A 1 251 ? -12.536 -19.266 -3.948 1.00 30.56 251 LYS A CA 1
ATOM 1892 C C . LYS A 1 251 ? -11.062 -19.582 -4.127 1.00 30.56 251 LYS A C 1
ATOM 1894 O O . LYS A 1 251 ? -10.753 -20.409 -4.974 1.00 30.56 251 LYS A O 1
ATOM 1899 N N . LYS A 1 252 ? -10.191 -19.032 -3.278 1.00 27.70 252 LYS A N 1
ATOM 1900 C CA . LYS A 1 252 ? -9.095 -19.806 -2.676 1.00 27.70 252 LYS A CA 1
ATOM 1901 C C . LYS A 1 252 ? -8.806 -19.290 -1.273 1.00 27.70 252 LYS A C 1
ATOM 1903 O O . LYS A 1 252 ? -8.311 -18.192 -1.078 1.00 27.70 252 LYS A O 1
ATOM 1908 N N . ALA A 1 253 ? -9.157 -20.134 -0.312 1.00 27.86 253 ALA A N 1
ATOM 1909 C CA . ALA A 1 253 ? -8.667 -20.068 1.046 1.00 27.86 253 ALA A CA 1
ATOM 1910 C C . ALA A 1 253 ? -7.175 -20.427 1.059 1.00 27.86 253 ALA A C 1
ATOM 1912 O O . ALA A 1 253 ? -6.759 -21.407 0.436 1.00 27.86 253 ALA A O 1
ATOM 1913 N N . LEU A 1 254 ? -6.404 -19.652 1.817 1.00 27.62 254 LEU A N 1
ATOM 1914 C CA . LEU A 1 254 ? -5.075 -20.006 2.295 1.00 27.62 254 LEU A CA 1
ATOM 1915 C C . LEU A 1 254 ? -5.125 -21.381 2.974 1.00 27.62 254 LEU A C 1
ATOM 1917 O O . LEU A 1 254 ? -5.877 -21.610 3.922 1.00 27.62 254 LEU A O 1
ATOM 1921 N N . THR A 1 255 ? -4.314 -22.323 2.503 1.00 27.44 255 THR A N 1
ATOM 1922 C CA . THR A 1 255 ? -3.940 -23.499 3.292 1.00 27.44 255 THR A CA 1
ATOM 1923 C C . THR A 1 255 ? -2.481 -23.817 3.018 1.00 27.44 255 THR A C 1
ATOM 1925 O O . THR A 1 255 ? -2.149 -24.547 2.089 1.00 27.44 255 THR A O 1
ATOM 1928 N N . GLY A 1 256 ? -1.602 -23.273 3.857 1.00 25.00 256 GLY A N 1
ATOM 1929 C CA . GLY A 1 256 ? -0.292 -23.864 4.072 1.00 25.00 256 GLY A CA 1
ATOM 1930 C C . GLY A 1 256 ? -0.466 -25.188 4.814 1.00 25.00 256 GLY A C 1
ATOM 1931 O O . GLY A 1 256 ? -1.087 -25.238 5.878 1.00 25.00 256 GLY A O 1
ATOM 1932 N N . LYS A 1 257 ? 0.079 -26.271 4.262 1.00 26.47 257 LYS A N 1
ATOM 1933 C CA . LYS A 1 257 ? 0.391 -27.477 5.029 1.00 26.47 257 LYS A CA 1
ATOM 1934 C C . LYS A 1 257 ? 1.801 -27.934 4.700 1.00 26.47 257 LYS A C 1
ATOM 1936 O O . LYS A 1 257 ? 2.093 -28.319 3.575 1.00 26.47 257 LYS A O 1
ATOM 1941 N N . HIS A 1 258 ? 2.621 -27.905 5.744 1.00 27.94 258 HIS A N 1
ATOM 1942 C CA . HIS A 1 258 ? 3.825 -28.700 5.915 1.00 27.94 258 HIS A CA 1
ATOM 1943 C C . HIS A 1 258 ? 3.589 -30.174 5.558 1.00 27.94 258 HIS A C 1
ATOM 1945 O O . HIS A 1 258 ? 2.707 -30.815 6.141 1.00 27.94 258 HIS A O 1
ATOM 1951 N N . LEU A 1 259 ? 4.444 -30.698 4.680 1.00 33.03 259 LEU A N 1
ATOM 1952 C CA . LEU A 1 259 ? 5.222 -31.925 4.872 1.00 33.03 259 LEU A CA 1
ATOM 1953 C C . LEU A 1 259 ? 6.419 -31.906 3.920 1.00 33.03 259 LEU A C 1
ATOM 1955 O O . LEU A 1 259 ? 6.192 -31.680 2.714 1.00 33.03 259 LEU A O 1
#

Sequence (259 aa):
MHSGKGCPILGAGGHFMRKTVRTTIFILLFLTLGVSTALLAYLHFGAADSGNLSGEWTAELDMTEQAAVTAFIWLRDIEAVSVTLEETESRMQGLAVQVELSFEQTSRQGGTFRSSVLPESYEACRQAAYEALAEEFRALLAERIRMAGYGDVDGAAAEALTEETFGMSTVSWLMSCGPALMPSLEELQAVYDGSGTYETADGILARQFESGAFVGTKEERYILKDSDLILSGENDASGSGGSEPDSEYRKKALTGKHL

Radius of gyration: 34.77 Å; chains: 1; bounding box: 54×74×137 Å

Secondary structure (DSSP, 8-state):
------------SHHHHHHHHHHHHHHHHHHHHHHHHHHHHIIIIIS-------EEEEEEEE-HHHHHHHHHHHHHHSTT----HHHHHHHSTT-EEEEEEEEEEEETTEEEEEEEE-HHHHHHHHHHHHHHHHHHHHHHHHHHHHHTTS----HHHHHHHHHHHHSS-HHHHHHHHS---S--HHHHHHHH-EEEEEEEETTEEEEEEEESS--SEEEEEEEEETTEEEEEEEE------------------------

pLDDT: mean 78.06, std 21.01, range [25.0, 97.75]

Foldseek 3Di:
DDDDDDDDDDDDDPPPVVVVVVVVVVVVVVVVVVVVVVVVCCVVPVQPCLDPPADKAKEKDDLLLLLLVQLQVQVPVVPDDDDDSVNSSVLSPPLIWIKMKHFDDPDSFKGKMFIDTDVVSVVVSLLSSLVSSLQVVLVVVQVVCVVVPVDGDDSVNSQVVCCVVVVDGSSVCCVVPNTPSGDDSVVVCQPTGAMDMWGDHPQKIWGQGPDHNDRAIWIWGWDDDPRHTYTHDTDRPDDDDDDDDDDPDDDDDDDDDDD